Protein AF-A0A9W8EGB4-F1 (afdb_monomer_lite)

Foldseek 3Di:
DDDPDDDPDPPPPPPPPPPPPPPPPPDDDDDDDDDDDDDDDDDDDDDDDDDDDDDDDDPPVVVVVVVVVVVVVVVVVVVVVVPDPPDDDDDDDDDDDDDDDDDDDDDDDDDDDDDDDDDDDDDDDDDPDDPDDPLPPDDPPPPQVPAADPVDRQAGPPPRHGPVVSVVVVVVVVVVVVVVVVVVVVVVVVVVVVVVVVVVVVVVVVVVVVVVVVVVVVVVVVVVVVVVVVVVVVVVVVVVVVVVVVVVVVVVVVVVVVVVVVVVVVVVVVVVVVVVVVVVVVD

pLDDT: mean 73.26, std 23.13, range [32.28, 98.75]

Secondary structure (DSSP, 8-state):
-PPPP---------------------PPPP----------------------------SSHHHHHHHHHHHHHHHHHHHHHT----PPPPPP------------------------------------------TT---TT-GGGG-B-SSSTTSBTTT----HHHHHHHHHHHHHHHHHHHHHHHHHHHHHHHHHHHHHHHHHHHHHHHHHHHHHHHHHHHHHHHHHHHHHHHHHHHHHHHHHHHHHHHHHHHHHHHHHHHHHHHHHHHHHHHHHHHHHHH-

Structure (mmCIF, N/CA/C/O backbone):
data_AF-A0A9W8EGB4-F1
#
_entry.id   AF-A0A9W8EGB4-F1
#
loop_
_atom_site.group_PDB
_atom_site.id
_atom_site.type_symbol
_atom_site.label_atom_id
_atom_site.label_alt_id
_atom_site.label_comp_id
_atom_site.label_asym_id
_atom_site.label_entity_id
_atom_site.label_seq_id
_atom_site.pdbx_PDB_ins_code
_atom_site.Cartn_x
_atom_site.Cartn_y
_atom_site.Cartn_z
_atom_site.occupancy
_atom_site.B_iso_or_equiv
_atom_site.auth_seq_id
_atom_site.auth_comp_id
_atom_site.auth_asym_id
_atom_site.auth_atom_id
_atom_site.pdbx_PDB_model_num
ATOM 1 N N . MET A 1 1 ? 40.978 -18.525 -42.390 1.00 41.34 1 MET A N 1
ATOM 2 C CA . MET A 1 1 ? 40.610 -17.365 -41.555 1.00 41.34 1 MET A CA 1
ATOM 3 C C . MET A 1 1 ? 39.102 -17.392 -41.397 1.00 41.34 1 MET A C 1
ATOM 5 O O . MET A 1 1 ? 38.400 -17.186 -42.376 1.00 41.34 1 MET A O 1
ATOM 9 N N . ALA A 1 2 ? 38.625 -17.820 -40.228 1.00 43.44 2 ALA A N 1
ATOM 10 C CA . ALA A 1 2 ? 37.203 -17.979 -39.943 1.00 43.44 2 ALA A CA 1
ATOM 11 C C . ALA A 1 2 ? 36.623 -16.617 -39.544 1.00 43.44 2 ALA A C 1
ATOM 13 O O . ALA A 1 2 ? 37.108 -15.991 -38.606 1.00 43.44 2 ALA A O 1
ATOM 14 N N . THR A 1 3 ? 35.625 -16.148 -40.285 1.00 50.62 3 THR A N 1
ATOM 15 C CA . THR A 1 3 ? 34.843 -14.958 -39.943 1.00 50.62 3 THR A CA 1
ATOM 16 C C . THR A 1 3 ? 34.120 -15.191 -38.612 1.00 50.62 3 THR A C 1
ATOM 18 O O . THR A 1 3 ? 33.455 -16.224 -38.486 1.00 50.62 3 THR A O 1
ATOM 21 N N . PRO A 1 4 ? 34.222 -14.280 -37.627 1.00 55.50 4 PRO A N 1
ATOM 22 C CA . PRO A 1 4 ? 33.466 -14.399 -36.389 1.00 55.50 4 PRO A CA 1
ATOM 23 C C . PRO A 1 4 ? 31.970 -14.342 -36.713 1.00 55.50 4 PRO A C 1
ATOM 25 O O . PRO A 1 4 ? 31.490 -13.419 -37.371 1.00 55.50 4 PRO A O 1
ATOM 28 N N . GLY A 1 5 ? 31.264 -15.399 -36.315 1.00 50.62 5 GLY A N 1
ATOM 29 C CA . GLY A 1 5 ? 29.842 -15.575 -36.559 1.00 50.62 5 GLY A CA 1
ATOM 30 C C . GLY A 1 5 ? 29.034 -14.471 -35.891 1.00 50.62 5 GLY A C 1
ATOM 31 O O . GLY A 1 5 ? 29.147 -14.239 -34.690 1.00 50.62 5 GLY A O 1
ATOM 32 N N . PHE A 1 6 ? 28.211 -13.808 -36.694 1.00 59.38 6 PHE A N 1
ATOM 33 C CA . PHE A 1 6 ? 27.176 -12.892 -36.249 1.00 59.38 6 PHE A CA 1
ATOM 34 C C . PHE A 1 6 ? 26.197 -13.671 -35.361 1.00 59.38 6 PHE A C 1
ATOM 36 O O . PHE A 1 6 ? 25.457 -14.523 -35.853 1.00 59.38 6 PHE A O 1
ATOM 43 N N . VAL A 1 7 ? 26.233 -13.435 -34.049 1.00 59.59 7 VAL A N 1
ATOM 44 C CA . VAL A 1 7 ? 25.244 -13.981 -33.114 1.00 59.59 7 VAL A CA 1
ATOM 45 C C . VAL A 1 7 ? 24.043 -13.035 -33.152 1.00 59.59 7 VAL A C 1
ATOM 47 O O . VAL A 1 7 ? 24.171 -11.899 -32.695 1.00 59.59 7 VAL A O 1
ATOM 50 N N . PRO A 1 8 ? 22.887 -13.432 -33.715 1.00 58.75 8 PRO A N 1
ATOM 51 C CA . PRO A 1 8 ? 21.704 -12.593 -33.650 1.00 58.75 8 PRO A CA 1
ATOM 52 C C . PRO A 1 8 ? 21.283 -12.471 -32.184 1.00 58.75 8 PRO A C 1
ATOM 54 O O . PRO A 1 8 ? 20.956 -13.466 -31.535 1.00 58.75 8 PRO A O 1
ATOM 57 N N . TYR A 1 9 ? 21.302 -11.247 -31.656 1.00 49.09 9 TYR A N 1
ATOM 58 C CA . TYR A 1 9 ? 20.679 -10.953 -30.373 1.00 49.09 9 TYR A CA 1
ATOM 59 C C . TYR A 1 9 ? 19.196 -11.302 -30.482 1.00 49.09 9 TYR A C 1
ATOM 61 O O . TYR A 1 9 ? 18.469 -10.746 -31.307 1.00 49.09 9 TYR A O 1
ATOM 69 N N . ALA A 1 10 ? 18.757 -12.257 -29.662 1.00 48.75 10 ALA A N 1
ATOM 70 C CA . ALA A 1 10 ? 17.352 -12.575 -29.512 1.00 48.75 10 ALA A CA 1
ATOM 71 C C . ALA A 1 10 ? 16.646 -11.323 -28.984 1.00 48.75 10 ALA A C 1
ATOM 73 O O . ALA A 1 10 ? 16.774 -10.961 -27.814 1.00 48.75 10 ALA A O 1
ATOM 74 N N . VAL A 1 11 ? 15.918 -10.646 -29.869 1.00 53.25 11 VAL A N 1
ATOM 75 C CA . VAL A 1 11 ? 14.956 -9.620 -29.492 1.00 53.25 11 VAL A CA 1
ATOM 76 C C . VAL A 1 11 ? 13.880 -10.341 -28.689 1.00 53.25 11 VAL A C 1
ATOM 78 O O . VAL A 1 11 ? 12.963 -10.937 -29.249 1.00 53.25 11 VAL A O 1
ATOM 81 N N . TYR A 1 12 ? 14.024 -10.339 -27.365 1.00 52.75 12 TYR A N 1
ATOM 82 C CA . TYR A 1 12 ? 12.942 -10.694 -26.461 1.00 52.75 12 TYR A CA 1
ATOM 83 C C . TYR A 1 12 ? 11.862 -9.629 -26.634 1.00 52.75 12 TYR A C 1
ATOM 85 O O . TYR A 1 12 ? 11.863 -8.583 -25.986 1.00 52.75 12 TYR A O 1
ATOM 93 N N . SER A 1 13 ? 10.946 -9.885 -27.563 1.00 46.16 13 SER A N 1
ATOM 94 C CA . SER A 1 13 ? 9.655 -9.226 -27.602 1.00 46.16 13 SER A CA 1
ATOM 95 C C . SER A 1 13 ? 8.960 -9.569 -26.290 1.00 46.16 13 SER A C 1
ATOM 97 O O . SER A 1 13 ? 8.428 -10.671 -26.134 1.00 46.16 13 SER A O 1
ATOM 99 N N . ALA A 1 14 ? 9.032 -8.653 -25.324 1.00 51.03 14 ALA A N 1
ATOM 100 C CA . ALA A 1 14 ? 8.197 -8.687 -24.139 1.00 51.03 14 ALA A CA 1
ATOM 101 C C . ALA A 1 14 ? 6.749 -8.797 -24.630 1.00 51.03 14 ALA A C 1
ATOM 103 O O . ALA A 1 14 ? 6.216 -7.873 -25.246 1.00 51.03 14 ALA A O 1
ATOM 104 N N . GLY A 1 15 ? 6.166 -9.984 -24.463 1.00 57.50 15 GLY A N 1
ATOM 105 C CA . GLY A 1 15 ? 4.781 -10.232 -24.824 1.00 57.50 15 GLY A CA 1
ATOM 106 C C . GLY A 1 15 ? 3.859 -9.271 -24.069 1.00 57.50 15 GLY A C 1
ATOM 107 O O . GLY A 1 15 ? 4.243 -8.741 -23.023 1.00 57.50 15 GLY A O 1
ATOM 108 N N . PRO A 1 16 ? 2.642 -9.034 -24.578 1.00 55.47 16 PRO A N 1
ATOM 109 C CA . PRO A 1 16 ? 1.675 -8.194 -23.895 1.00 55.47 16 PRO A CA 1
ATOM 110 C C . PRO A 1 16 ? 1.405 -8.787 -22.511 1.00 55.47 16 PRO A C 1
ATOM 112 O O . PRO A 1 16 ? 0.866 -9.889 -22.382 1.00 55.47 16 PRO A O 1
ATOM 115 N N . TYR A 1 17 ? 1.804 -8.055 -21.476 1.00 49.09 17 TYR A N 1
ATOM 116 C CA . TYR A 1 17 ? 1.420 -8.325 -20.102 1.00 49.09 17 TYR A CA 1
ATOM 117 C C . TYR A 1 17 ? -0.109 -8.267 -20.046 1.00 49.09 17 TYR A C 1
ATOM 119 O O . TYR A 1 17 ? -0.732 -7.208 -20.103 1.00 49.09 17 TYR A O 1
ATOM 127 N N . LYS A 1 18 ? -0.743 -9.441 -19.992 1.00 46.56 18 LYS A N 1
ATOM 128 C CA . LYS A 1 18 ? -2.145 -9.548 -19.606 1.00 46.56 18 LYS A CA 1
ATOM 129 C C . LYS A 1 18 ? -2.225 -9.110 -18.151 1.00 46.56 18 LYS A C 1
ATOM 131 O O . LYS A 1 18 ? -1.917 -9.885 -17.252 1.00 46.56 18 LYS A O 1
ATOM 136 N N . VAL A 1 19 ? -2.647 -7.869 -17.936 1.00 49.00 19 VAL A N 1
ATOM 137 C CA . VAL A 1 19 ? -3.150 -7.404 -16.645 1.00 49.00 19 VAL A CA 1
ATOM 138 C C . VAL A 1 19 ? -4.418 -8.207 -16.364 1.00 49.00 19 VAL A C 1
ATOM 140 O O . VAL A 1 19 ? -5.510 -7.867 -16.816 1.00 49.00 19 VAL A O 1
ATOM 143 N N . THR A 1 20 ? -4.278 -9.343 -15.685 1.00 47.78 20 THR A N 1
ATOM 144 C CA . THR A 1 20 ? -5.418 -10.035 -15.089 1.00 47.78 20 THR A CA 1
ATOM 145 C C . THR A 1 20 ? -5.895 -9.179 -13.931 1.00 47.78 20 THR A C 1
ATOM 147 O O . THR A 1 20 ? -5.331 -9.205 -12.840 1.00 47.78 20 THR A O 1
ATOM 150 N N . ASN A 1 21 ? -6.914 -8.376 -14.214 1.00 41.41 21 ASN A N 1
ATOM 151 C CA . ASN A 1 21 ? -7.663 -7.611 -13.238 1.00 41.41 21 ASN A CA 1
ATOM 152 C C . ASN A 1 21 ? -8.326 -8.614 -12.276 1.00 41.41 21 ASN A C 1
ATOM 154 O O . ASN A 1 21 ? -9.374 -9.179 -12.585 1.00 41.41 21 ASN A O 1
ATOM 158 N N . MET A 1 22 ? -7.686 -8.903 -11.141 1.00 41.16 22 MET A N 1
ATOM 159 C CA . MET A 1 22 ? -8.308 -9.665 -10.057 1.00 41.16 22 MET A CA 1
ATOM 160 C C . MET A 1 22 ? -9.259 -8.732 -9.302 1.00 41.16 22 MET A C 1
ATOM 162 O O . MET A 1 22 ? -8.956 -8.244 -8.217 1.00 41.16 22 MET A O 1
ATOM 166 N N . HIS A 1 23 ? -10.412 -8.448 -9.909 1.00 40.88 23 HIS A N 1
ATOM 167 C CA . HIS A 1 23 ? -11.585 -8.001 -9.168 1.00 40.88 23 HIS A CA 1
ATOM 168 C C . HIS A 1 23 ? -12.109 -9.203 -8.379 1.00 40.88 23 HIS A C 1
ATOM 170 O O . HIS A 1 23 ? -12.803 -10.069 -8.905 1.00 40.88 23 HIS A O 1
ATOM 176 N N . SER A 1 24 ? -11.707 -9.280 -7.113 1.00 48.94 24 SER A N 1
ATOM 177 C CA . SER A 1 24 ? -12.346 -10.148 -6.131 1.00 48.94 24 SER A CA 1
ATOM 178 C C . SER A 1 24 ? -13.727 -9.581 -5.812 1.00 48.94 24 SER A C 1
ATOM 180 O O . SER A 1 24 ? -13.862 -8.694 -4.969 1.00 48.94 24 SER A O 1
ATOM 182 N N . ASP A 1 25 ? -14.746 -10.109 -6.488 1.00 39.78 25 ASP A N 1
ATOM 183 C CA . ASP A 1 25 ? -16.147 -9.976 -6.101 1.00 39.78 25 ASP A CA 1
ATOM 184 C C . ASP A 1 25 ? -16.345 -10.588 -4.710 1.00 39.78 25 ASP A C 1
ATOM 186 O O . ASP A 1 25 ? -16.478 -11.801 -4.533 1.00 39.78 25 ASP A O 1
ATOM 190 N N . LYS A 1 26 ? -16.346 -9.734 -3.685 1.00 53.09 26 LYS A N 1
ATOM 191 C CA . LYS A 1 26 ? -16.784 -10.111 -2.344 1.00 53.09 26 LYS A CA 1
ATOM 192 C C . LYS A 1 26 ? -18.296 -9.914 -2.283 1.00 53.09 26 LYS A C 1
ATOM 194 O O . LYS A 1 26 ? -18.788 -8.807 -2.081 1.00 53.09 26 LYS A O 1
ATOM 199 N N . ALA A 1 27 ? -19.015 -11.012 -2.502 1.00 42.69 27 ALA A N 1
ATOM 200 C CA . ALA A 1 27 ? -20.459 -11.104 -2.352 1.00 42.69 27 ALA A CA 1
ATOM 201 C C . ALA A 1 27 ? -20.897 -10.636 -0.951 1.00 42.69 27 ALA A C 1
ATOM 203 O O . ALA A 1 27 ? -20.474 -11.183 0.068 1.00 42.69 27 ALA A O 1
ATOM 204 N N . VAL A 1 28 ? -21.760 -9.622 -0.920 1.00 48.75 28 VAL A N 1
ATOM 205 C CA . VAL A 1 28 ? -22.501 -9.178 0.265 1.00 48.75 28 VAL A CA 1
ATOM 206 C C . VAL A 1 28 ? -23.836 -9.929 0.286 1.00 48.75 28 VAL A C 1
ATOM 208 O O . VAL A 1 28 ? -24.563 -9.858 -0.708 1.00 48.75 28 VAL A O 1
ATOM 211 N N . PRO A 1 29 ? -24.208 -10.635 1.369 1.00 55.97 29 PRO A N 1
ATOM 212 C CA . PRO A 1 29 ? -25.547 -11.189 1.489 1.00 55.97 29 PRO A CA 1
ATOM 213 C C . PRO A 1 29 ? -26.539 -10.105 1.932 1.00 55.97 29 PRO A C 1
ATOM 215 O O . PRO A 1 29 ? -26.357 -9.431 2.946 1.00 55.97 29 PRO A O 1
ATOM 218 N N . ALA A 1 30 ? -27.608 -9.962 1.153 1.00 45.31 30 ALA A N 1
ATOM 219 C CA . ALA A 1 30 ? -28.796 -9.193 1.488 1.00 45.31 30 ALA A CA 1
ATOM 220 C C . ALA A 1 30 ? -29.745 -10.018 2.377 1.00 45.31 30 ALA A C 1
ATOM 222 O O . ALA A 1 30 ? -29.992 -11.177 2.055 1.00 45.31 30 ALA A O 1
ATOM 223 N N . ALA A 1 31 ? -30.298 -9.406 3.437 1.00 41.12 31 ALA A N 1
ATOM 224 C CA . ALA A 1 31 ? -31.735 -9.405 3.788 1.00 41.12 31 ALA A CA 1
ATOM 225 C C . ALA A 1 31 ? -32.000 -9.082 5.278 1.00 41.12 31 ALA A C 1
ATOM 227 O O . ALA A 1 31 ? -31.666 -9.866 6.158 1.00 41.12 31 ALA A O 1
ATOM 228 N N . SER A 1 32 ? -32.673 -7.956 5.544 1.00 45.47 32 SER A N 1
ATOM 229 C CA . SER A 1 32 ? -33.921 -7.821 6.341 1.00 45.47 32 SER A CA 1
ATOM 230 C C . SER A 1 32 ? -34.239 -6.311 6.416 1.00 45.47 32 SER A C 1
ATOM 232 O O . SER A 1 32 ? -33.392 -5.524 6.811 1.00 45.47 32 SER A O 1
ATOM 234 N N . ALA A 1 33 ? -35.228 -5.776 5.696 1.00 43.94 33 ALA A N 1
ATOM 235 C CA . ALA A 1 33 ? -36.683 -5.811 5.887 1.00 43.94 33 ALA A CA 1
ATOM 236 C C . ALA A 1 33 ? -37.212 -4.913 7.036 1.00 43.94 33 ALA A C 1
ATOM 238 O O . ALA A 1 33 ? -37.229 -5.341 8.188 1.00 43.94 33 ALA A O 1
ATOM 239 N N . SER A 1 34 ? -37.801 -3.765 6.629 1.00 43.38 34 SER A N 1
ATOM 240 C CA . SER A 1 34 ? -38.916 -2.970 7.234 1.00 43.38 34 SER A CA 1
ATOM 241 C C . SER A 1 34 ? -38.574 -1.586 7.851 1.00 43.38 34 SER A C 1
ATOM 243 O O . SER A 1 34 ? -37.488 -1.441 8.399 1.00 43.38 34 SER A O 1
ATOM 245 N N . PRO A 1 35 ? -39.529 -0.618 7.942 1.00 59.56 35 PRO A N 1
ATOM 246 C CA . PRO A 1 35 ? -40.398 -0.064 6.884 1.00 59.56 35 PRO A CA 1
ATOM 247 C C . PRO A 1 35 ? -40.424 1.517 6.961 1.00 59.56 35 PRO A C 1
ATOM 249 O O . PRO A 1 35 ? -39.441 2.076 7.446 1.00 59.56 35 PRO A O 1
ATOM 252 N N . PRO A 1 36 ? -41.401 2.292 6.414 1.00 55.16 36 PRO A N 1
ATOM 253 C CA . PRO A 1 36 ? -41.127 3.567 5.738 1.00 55.16 36 PRO A CA 1
ATOM 254 C C . PRO A 1 36 ? -41.363 4.819 6.603 1.00 55.16 36 PRO A C 1
ATOM 256 O O . PRO A 1 36 ? -42.196 4.822 7.507 1.00 55.16 36 PRO A O 1
ATOM 259 N N . VAL A 1 37 ? -40.702 5.926 6.252 1.00 53.50 37 VAL A N 1
ATOM 260 C CA . VAL A 1 37 ? -41.092 7.261 6.726 1.00 53.50 37 VAL A CA 1
ATOM 261 C C . VAL A 1 37 ? -41.208 8.201 5.532 1.00 53.50 37 VAL A C 1
ATOM 263 O O . VAL A 1 37 ? -40.252 8.425 4.791 1.00 53.50 37 VAL A O 1
ATOM 266 N N . ASP A 1 38 ? -42.421 8.714 5.358 1.00 47.75 38 ASP A N 1
ATOM 267 C CA . ASP A 1 38 ? -42.793 9.802 4.466 1.00 47.75 38 ASP A CA 1
ATOM 268 C C . ASP A 1 38 ? -41.905 11.039 4.654 1.00 47.75 38 ASP A C 1
ATOM 270 O O . ASP A 1 38 ? -41.658 11.446 5.790 1.00 47.75 38 ASP A O 1
ATOM 274 N N . ARG A 1 39 ? -41.543 11.717 3.555 1.00 41.72 39 ARG A N 1
ATOM 275 C CA . ARG A 1 39 ? -41.868 13.144 3.332 1.00 41.72 39 ARG A CA 1
ATOM 276 C C . ARG A 1 39 ? -41.144 13.755 2.124 1.00 41.72 39 ARG A C 1
ATOM 278 O O . ARG A 1 39 ? -39.925 13.755 2.058 1.00 41.72 39 ARG A O 1
ATOM 285 N N . VAL A 1 40 ? -41.965 14.416 1.296 1.00 41.84 40 VAL A N 1
ATOM 286 C CA . VAL A 1 40 ? -41.747 15.731 0.648 1.00 41.84 40 VAL A CA 1
ATOM 287 C C . VAL A 1 40 ? -40.542 15.786 -0.306 1.00 41.84 40 VAL A C 1
ATOM 289 O O . VAL A 1 40 ? -39.399 15.895 0.102 1.00 41.84 40 VAL A O 1
ATOM 292 N N . GLY A 1 41 ? -40.725 15.702 -1.622 1.00 44.34 41 GLY A N 1
ATOM 293 C CA . GLY A 1 41 ? -41.494 16.670 -2.397 1.00 44.34 41 GLY A CA 1
ATOM 294 C C . GLY A 1 41 ? -40.622 17.886 -2.713 1.00 44.34 41 GLY A C 1
ATOM 295 O O . GLY A 1 41 ? -40.679 18.873 -1.991 1.00 44.34 41 GLY A O 1
ATOM 296 N N . SER A 1 42 ? -39.827 17.835 -3.785 1.00 42.44 42 SER A N 1
ATOM 297 C CA . SER A 1 42 ? -39.344 19.064 -4.419 1.00 42.44 42 SER A CA 1
ATOM 298 C C . SER A 1 42 ? -39.044 18.857 -5.899 1.00 42.44 42 SER A C 1
ATOM 300 O O . SER A 1 42 ? -38.573 17.806 -6.325 1.00 42.44 42 SER A O 1
ATOM 302 N N . ALA A 1 43 ? -39.432 19.867 -6.664 1.00 42.56 43 ALA A N 1
ATOM 303 C CA . ALA A 1 43 ? -39.654 19.866 -8.094 1.00 42.56 43 ALA A CA 1
ATOM 304 C C . ALA A 1 43 ? -38.373 19.760 -8.935 1.00 42.56 43 ALA A C 1
ATOM 306 O O . ALA A 1 43 ? -37.376 20.429 -8.672 1.00 42.56 43 ALA A O 1
ATOM 307 N N . ASN A 1 44 ? -38.478 19.014 -10.037 1.00 46.78 44 ASN A N 1
ATOM 308 C CA . ASN A 1 44 ? -37.707 19.270 -11.252 1.00 46.78 44 ASN A CA 1
ATOM 309 C C . ASN A 1 44 ? -38.192 20.565 -11.920 1.00 46.78 44 ASN A C 1
ATOM 311 O O . ASN A 1 44 ? -39.399 20.821 -11.938 1.00 46.78 44 ASN A O 1
ATOM 315 N N . PRO A 1 45 ? -37.302 21.269 -12.632 1.00 62.91 45 PRO A N 1
ATOM 316 C CA . PRO A 1 45 ? -37.684 21.932 -13.870 1.00 62.91 45 PRO A CA 1
ATOM 317 C C . PRO A 1 45 ? -36.994 21.310 -15.104 1.00 62.91 45 PRO A C 1
ATOM 319 O O . PRO A 1 45 ? -35.943 20.676 -14.982 1.00 62.91 45 PRO A O 1
ATOM 322 N N . PRO A 1 46 ? -37.591 21.467 -16.301 1.00 55.72 46 PRO A N 1
ATOM 323 C CA . PRO A 1 46 ? -37.149 20.807 -17.520 1.00 55.72 46 PRO A CA 1
ATOM 324 C C . PRO A 1 46 ? -36.207 21.673 -18.372 1.00 55.72 46 PRO A C 1
ATOM 326 O O . PRO A 1 46 ? -36.369 22.885 -18.456 1.00 55.72 46 PRO A O 1
ATOM 329 N N . GLY A 1 47 ? -35.326 20.988 -19.107 1.00 40.38 47 GLY A N 1
ATOM 330 C CA . GLY A 1 47 ? -34.998 21.285 -20.505 1.00 40.38 47 GLY A CA 1
ATOM 331 C C . GLY A 1 47 ? -34.061 22.458 -20.812 1.00 40.38 47 GLY A C 1
ATOM 332 O O . GLY A 1 47 ? -34.417 23.617 -20.640 1.00 40.38 47 GLY A O 1
ATOM 333 N N . SER A 1 48 ? -32.935 22.158 -21.465 1.00 41.97 48 SER A N 1
ATOM 334 C CA . SER A 1 48 ? -32.628 22.734 -22.786 1.00 41.97 48 SER A CA 1
ATOM 335 C C . SER A 1 48 ? -31.382 22.108 -23.401 1.00 41.97 48 SER A C 1
ATOM 337 O O . SER A 1 48 ? -30.307 22.074 -22.810 1.00 41.97 48 SER A O 1
ATOM 339 N N . SER A 1 49 ? -31.569 21.624 -24.623 1.00 46.06 49 SER A N 1
ATOM 340 C CA . SER A 1 49 ? -30.549 21.190 -25.566 1.00 46.06 49 SER A CA 1
ATOM 341 C C . SER A 1 49 ? -29.624 22.342 -25.960 1.00 46.06 49 SER A C 1
ATOM 343 O O . SER A 1 49 ? -30.108 23.417 -26.305 1.00 46.06 49 SER A O 1
ATOM 345 N N . ALA A 1 50 ? -28.320 22.083 -26.044 1.00 40.62 50 ALA A N 1
ATOM 346 C CA . ALA A 1 50 ? -27.425 22.796 -26.952 1.00 40.62 50 ALA A CA 1
ATOM 347 C C . ALA A 1 50 ? -26.199 21.923 -27.253 1.00 40.62 50 ALA A C 1
ATOM 349 O O . ALA A 1 50 ? -25.297 21.766 -26.437 1.00 40.62 50 ALA A O 1
ATOM 350 N N . ILE A 1 51 ? -26.207 21.340 -28.449 1.00 49.28 51 ILE A N 1
ATOM 351 C CA . ILE A 1 51 ? -25.030 20.815 -29.137 1.00 49.28 51 ILE A CA 1
ATOM 352 C C . ILE A 1 51 ? -24.244 22.045 -29.604 1.00 49.28 51 ILE A C 1
ATOM 354 O O . ILE A 1 51 ? -24.751 22.797 -30.435 1.00 49.28 51 ILE A O 1
ATOM 358 N N . VAL A 1 52 ? -23.039 22.270 -29.075 1.00 44.03 52 VAL A N 1
ATOM 359 C CA . VAL A 1 52 ? -22.087 23.259 -29.603 1.00 44.03 52 VAL A CA 1
ATOM 360 C C . VAL A 1 52 ? -20.698 22.631 -29.648 1.00 44.03 52 VAL A C 1
ATOM 362 O O . VAL A 1 52 ? -20.280 21.928 -28.733 1.00 44.03 52 VAL A O 1
ATOM 365 N N . ALA A 1 53 ? -20.060 22.858 -30.790 1.00 41.28 53 ALA A N 1
ATOM 366 C CA . ALA A 1 53 ? -18.830 22.278 -31.286 1.00 41.28 53 ALA A CA 1
ATOM 367 C C . ALA A 1 53 ? -17.578 22.548 -30.433 1.00 41.28 53 ALA A C 1
ATOM 369 O O . ALA A 1 53 ? -17.482 23.550 -29.724 1.00 41.28 53 ALA A O 1
ATOM 370 N N . GLU A 1 54 ? -16.600 21.653 -30.604 1.00 46.47 54 GLU A N 1
ATOM 371 C CA . GLU A 1 54 ? -15.190 21.827 -30.249 1.00 46.47 54 GLU A CA 1
ATOM 372 C C . GLU A 1 54 ? -14.619 23.179 -30.703 1.00 46.47 54 GLU A C 1
ATOM 374 O O . GLU A 1 54 ? -14.891 23.638 -31.818 1.00 46.47 54 GLU A O 1
ATOM 379 N N . PRO A 1 55 ? -13.671 23.715 -29.921 1.00 49.69 55 PRO A N 1
ATOM 380 C CA . PRO A 1 55 ? -12.475 24.286 -30.511 1.00 49.69 55 PRO A CA 1
ATOM 381 C C . PRO A 1 55 ? -11.225 23.578 -29.976 1.00 49.69 55 PRO A C 1
ATOM 383 O O . PRO A 1 55 ? -10.885 23.635 -28.794 1.00 49.69 55 PRO A O 1
ATOM 386 N N . ALA A 1 56 ? -10.502 22.940 -30.890 1.00 51.19 56 ALA A N 1
ATOM 387 C CA . ALA A 1 56 ? -9.114 22.564 -30.701 1.00 51.19 56 ALA A CA 1
ATOM 388 C C . ALA A 1 56 ? -8.255 23.837 -30.602 1.00 51.19 56 ALA A C 1
ATOM 390 O O . ALA A 1 56 ? -8.066 24.505 -31.613 1.00 51.19 56 ALA A O 1
ATOM 391 N N . ALA A 1 57 ? -7.771 24.177 -29.399 1.00 53.12 57 ALA A N 1
ATOM 392 C CA . ALA A 1 57 ? -6.496 24.869 -29.133 1.00 53.12 57 ALA A CA 1
ATOM 393 C C . ALA A 1 57 ? -6.435 25.401 -27.686 1.00 53.12 57 ALA A C 1
ATOM 395 O O . ALA A 1 57 ? -6.947 26.481 -27.423 1.00 53.12 57 ALA A O 1
ATOM 396 N N . SER A 1 58 ? -5.754 24.684 -26.779 1.00 54.22 58 SER A N 1
ATOM 397 C CA . SER A 1 58 ? -4.884 25.260 -25.725 1.00 54.22 58 SER A CA 1
ATOM 398 C C . SER A 1 58 ? -4.371 24.165 -24.771 1.00 54.22 58 SER A C 1
ATOM 400 O O . SER A 1 58 ? -4.844 24.026 -23.647 1.00 54.22 58 SER A O 1
ATOM 402 N N . SER A 1 59 ? -3.384 23.372 -25.191 1.00 56.75 59 SER A N 1
ATOM 403 C CA . SER A 1 59 ? -2.711 22.389 -24.318 1.00 56.75 59 SER A CA 1
ATOM 404 C C . SER A 1 59 ? -1.581 22.990 -23.462 1.00 56.75 59 SER A C 1
ATOM 406 O O . SER A 1 59 ? -0.882 22.256 -22.774 1.00 56.75 59 SER A O 1
ATOM 408 N N . ALA A 1 60 ? -1.374 24.312 -23.508 1.00 55.62 60 ALA A N 1
ATOM 409 C CA . ALA A 1 60 ? -0.304 25.000 -22.776 1.00 55.62 60 ALA A CA 1
ATOM 410 C C . ALA A 1 60 ? -0.755 25.601 -21.429 1.00 55.62 60 ALA A C 1
ATOM 412 O O . ALA A 1 60 ? 0.078 25.900 -20.579 1.00 55.62 60 ALA A O 1
ATOM 413 N N . THR A 1 61 ? -2.060 25.776 -21.207 1.00 55.53 61 THR A N 1
ATOM 414 C CA . THR A 1 61 ? -2.606 26.327 -19.953 1.00 55.53 61 THR A CA 1
ATOM 415 C C . THR A 1 61 ? -2.733 25.270 -18.858 1.00 55.53 61 THR A C 1
ATOM 417 O O . THR A 1 61 ? -2.595 25.586 -17.681 1.00 55.53 61 THR A O 1
ATOM 420 N N . THR A 1 62 ? -2.915 24.000 -19.225 1.00 61.16 62 THR A N 1
ATOM 421 C CA . THR A 1 62 ? -3.119 22.912 -18.260 1.00 61.16 62 THR A CA 1
ATOM 422 C C . THR A 1 62 ? -1.855 22.558 -17.479 1.00 61.16 62 THR A C 1
ATOM 424 O O . THR A 1 62 ? -1.957 22.148 -16.329 1.00 61.16 62 THR A O 1
ATOM 427 N N . THR A 1 63 ? -0.659 22.731 -18.052 1.00 64.25 63 THR A N 1
ATOM 428 C CA . THR A 1 63 ? 0.603 22.415 -17.357 1.00 64.25 63 THR A CA 1
ATOM 429 C C . THR A 1 63 ? 0.921 23.434 -16.262 1.00 64.25 63 THR A C 1
ATOM 431 O O . THR A 1 63 ? 1.286 23.046 -15.160 1.00 64.25 63 THR A O 1
ATOM 434 N N . LEU A 1 64 ? 0.677 24.725 -16.513 1.00 71.81 64 LEU A N 1
ATOM 435 C CA . LEU A 1 64 ? 0.842 25.789 -15.511 1.00 71.81 64 LEU A CA 1
ATOM 436 C C . LEU A 1 64 ? -0.177 25.697 -14.364 1.00 71.81 64 LEU A C 1
ATOM 438 O O . LEU A 1 64 ? 0.119 26.080 -13.229 1.00 71.81 64 LEU A O 1
ATOM 442 N N . GLU A 1 65 ? -1.380 25.190 -14.641 1.00 79.94 65 GLU A N 1
ATOM 443 C CA . GLU A 1 65 ? -2.371 24.897 -13.602 1.00 79.94 65 GLU A CA 1
ATOM 444 C C . GLU A 1 65 ? -2.003 23.645 -12.790 1.00 79.94 65 GLU A C 1
ATOM 446 O O . GLU A 1 65 ? -2.207 23.626 -11.575 1.00 79.94 65 GLU A O 1
ATOM 451 N N . LEU A 1 66 ? -1.399 22.636 -13.429 1.00 80.88 66 LEU A N 1
ATOM 452 C CA . LEU A 1 66 ? -0.877 21.435 -12.769 1.00 80.88 66 LEU A CA 1
ATOM 453 C C . LEU A 1 66 ? 0.300 21.747 -11.834 1.00 80.88 66 LEU A C 1
ATOM 455 O O . LEU A 1 66 ? 0.298 21.268 -10.701 1.00 80.88 66 LEU A O 1
ATOM 459 N N . ASP A 1 67 ? 1.240 22.598 -12.248 1.00 82.38 67 ASP A N 1
ATOM 460 C CA . ASP A 1 67 ? 2.370 23.010 -11.401 1.00 82.38 67 ASP A CA 1
ATOM 461 C C . ASP A 1 67 ? 1.888 23.799 -10.169 1.00 82.38 67 ASP A C 1
ATOM 463 O O . ASP A 1 67 ? 2.300 23.529 -9.039 1.00 82.38 67 ASP A O 1
ATOM 467 N N . ASN A 1 68 ? 0.905 24.692 -10.347 1.00 86.94 68 ASN A N 1
ATOM 468 C CA . ASN A 1 68 ? 0.267 25.406 -9.234 1.00 86.94 68 ASN A CA 1
ATOM 469 C C . ASN A 1 68 ? -0.501 24.480 -8.277 1.00 86.94 68 ASN A C 1
ATOM 471 O O . ASN A 1 68 ? -0.594 24.760 -7.079 1.00 86.94 68 ASN A O 1
ATOM 475 N N . LEU A 1 69 ? -1.090 23.394 -8.783 1.00 89.50 69 LEU A N 1
ATOM 476 C CA . LEU A 1 69 ? -1.738 22.384 -7.946 1.00 89.50 69 LEU A CA 1
ATOM 477 C C . LEU A 1 69 ? -0.709 21.572 -7.156 1.00 89.50 69 LEU A C 1
ATOM 479 O O . LEU A 1 69 ? -0.949 21.280 -5.983 1.00 89.50 69 LEU A O 1
ATOM 483 N N . TYR A 1 70 ? 0.441 21.262 -7.757 1.00 89.44 70 TYR A N 1
ATOM 484 C CA . TYR A 1 70 ? 1.512 20.524 -7.093 1.00 89.44 70 TYR A CA 1
ATOM 485 C C . TYR A 1 70 ? 2.139 21.335 -5.947 1.00 89.44 70 TYR A C 1
ATOM 487 O O . TYR A 1 70 ? 2.302 20.810 -4.844 1.00 89.44 70 TYR A O 1
ATOM 495 N N . ASP A 1 71 ? 2.369 22.637 -6.144 1.00 91.06 71 ASP A N 1
ATOM 496 C CA . ASP A 1 71 ? 2.850 23.538 -5.084 1.00 91.06 71 ASP A CA 1
ATOM 497 C C . ASP A 1 71 ? 1.826 23.718 -3.949 1.00 91.06 71 ASP A C 1
ATOM 499 O O . ASP A 1 71 ? 2.176 23.735 -2.760 1.00 91.06 71 ASP A O 1
ATOM 503 N N . LYS A 1 72 ? 0.530 23.780 -4.278 1.00 90.38 72 LYS A N 1
ATOM 504 C CA . LYS A 1 72 ? -0.546 23.834 -3.273 1.00 90.38 72 LYS A CA 1
ATOM 505 C C . LYS A 1 72 ? -0.659 22.537 -2.469 1.00 90.38 72 LYS A C 1
ATOM 507 O O . LYS A 1 72 ? -0.842 22.583 -1.257 1.00 90.38 72 LYS A O 1
ATOM 512 N N . LEU A 1 73 ? -0.512 21.377 -3.103 1.00 90.12 73 LEU A N 1
ATOM 513 C CA . LEU A 1 73 ? -0.520 20.087 -2.404 1.00 90.12 73 LEU A CA 1
ATOM 514 C C . LEU A 1 73 ? 0.741 19.895 -1.548 1.00 90.12 73 LEU A C 1
ATOM 516 O O . LEU A 1 73 ? 0.650 19.425 -0.412 1.00 90.12 73 LEU A O 1
ATOM 520 N N . SER A 1 74 ? 1.902 20.327 -2.048 1.00 90.81 74 SER A N 1
ATOM 521 C CA . SER A 1 74 ? 3.172 20.299 -1.316 1.00 90.81 74 SER A CA 1
ATOM 522 C C . SER A 1 74 ? 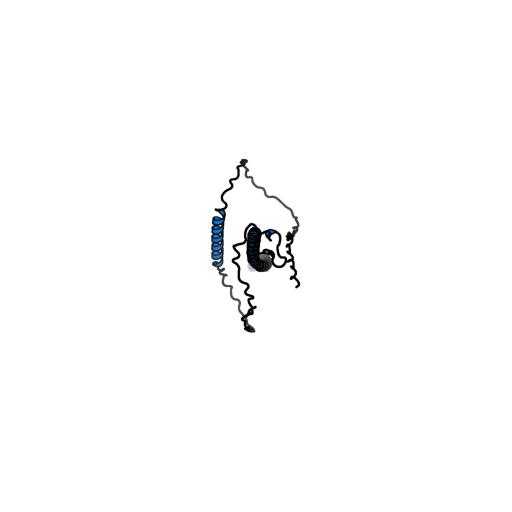3.114 21.162 -0.048 1.00 90.81 74 SER A C 1
ATOM 524 O O . SER A 1 74 ? 3.439 20.689 1.045 1.00 90.81 74 SER A O 1
ATOM 526 N N . SER A 1 75 ? 2.585 22.385 -0.147 1.00 89.38 75 SER A N 1
ATOM 527 C CA . SER A 1 75 ? 2.410 23.281 1.007 1.00 89.38 75 SER A CA 1
ATOM 528 C C . SER A 1 75 ? 1.416 22.749 2.049 1.00 89.38 75 SER A C 1
ATOM 530 O O . SER A 1 75 ? 1.693 22.842 3.247 1.00 89.38 75 SER A O 1
ATOM 532 N N . VAL A 1 76 ? 0.317 22.106 1.637 1.00 90.81 76 VAL A N 1
ATOM 533 C CA . VAL A 1 76 ? -0.618 21.438 2.568 1.00 90.81 76 VAL A CA 1
ATOM 534 C C . VAL A 1 76 ? 0.045 20.253 3.280 1.00 90.81 76 VAL A C 1
ATOM 536 O O . VAL A 1 76 ? -0.153 20.065 4.481 1.00 90.81 76 VAL A O 1
ATOM 539 N N . SER A 1 77 ? 0.880 19.478 2.581 1.00 86.25 77 SER A N 1
ATOM 540 C CA . SER A 1 77 ? 1.595 18.345 3.187 1.00 86.25 77 SER A CA 1
ATOM 541 C C . SER A 1 77 ? 2.614 18.781 4.253 1.00 86.25 77 SER A C 1
ATOM 543 O O . SER A 1 77 ? 2.751 18.125 5.288 1.00 86.25 77 SER A O 1
ATOM 545 N N . LEU A 1 78 ? 3.278 19.925 4.046 1.00 84.19 78 LEU A N 1
ATOM 546 C CA . LEU A 1 78 ? 4.169 20.545 5.031 1.00 84.19 78 LEU A CA 1
ATOM 547 C C . LEU A 1 78 ? 3.393 21.122 6.221 1.00 84.19 78 LEU A C 1
ATOM 549 O O . LEU A 1 78 ? 3.829 20.972 7.360 1.00 84.19 78 LEU A O 1
ATOM 553 N N . ALA A 1 79 ? 2.226 21.723 5.979 1.00 82.94 79 ALA A N 1
ATOM 554 C CA . ALA A 1 79 ? 1.364 22.228 7.046 1.00 82.94 79 ALA A CA 1
ATOM 555 C C . ALA A 1 79 ? 0.852 21.100 7.961 1.00 82.94 79 ALA A C 1
ATOM 557 O O . ALA A 1 79 ? 0.844 21.257 9.179 1.00 82.94 79 ALA A O 1
ATOM 558 N N . LEU A 1 80 ? 0.498 19.942 7.394 1.00 78.69 80 LEU A N 1
ATOM 559 C CA . LEU A 1 80 ? 0.059 18.771 8.161 1.00 78.69 80 LEU A CA 1
ATOM 560 C C . LEU A 1 80 ? 1.196 18.110 8.951 1.00 78.69 80 LEU A C 1
ATOM 562 O O . LEU A 1 80 ? 0.953 17.615 10.046 1.00 78.69 80 LEU A O 1
ATOM 566 N N . ARG A 1 81 ? 2.438 18.137 8.448 1.00 78.62 81 ARG A N 1
ATOM 567 C CA . ARG A 1 81 ? 3.609 17.642 9.198 1.00 78.62 81 ARG A CA 1
ATOM 568 C C . ARG A 1 81 ? 3.974 18.501 10.407 1.00 78.62 81 ARG A C 1
ATOM 570 O O . ARG A 1 81 ? 4.563 17.976 11.341 1.00 78.62 81 ARG A O 1
ATOM 577 N N . ASN A 1 82 ? 3.614 19.783 10.398 1.00 74.25 82 ASN A N 1
ATOM 578 C CA . ASN A 1 82 ? 3.841 20.690 11.526 1.00 74.25 82 ASN A CA 1
ATOM 579 C C . ASN A 1 82 ? 2.692 20.676 12.548 1.00 74.25 82 ASN A C 1
ATOM 581 O O . ASN A 1 82 ? 2.788 21.337 13.582 1.00 74.25 82 ASN A O 1
ATOM 585 N N . MET A 1 83 ? 1.612 19.933 12.284 1.00 67.19 83 MET A N 1
ATOM 586 C CA . MET A 1 83 ? 0.606 19.622 13.294 1.00 67.19 83 MET A CA 1
ATOM 587 C C . MET A 1 83 ? 1.069 18.392 14.073 1.00 67.19 83 MET A C 1
ATOM 589 O O . MET A 1 83 ? 0.602 17.277 13.852 1.00 67.19 83 MET A O 1
ATOM 593 N N . ASP A 1 84 ? 2.035 18.612 14.963 1.00 52.91 84 ASP A N 1
ATOM 594 C CA . ASP A 1 84 ? 2.427 17.627 15.965 1.00 52.91 84 ASP A CA 1
ATOM 595 C C . ASP A 1 84 ? 1.180 17.250 16.789 1.00 52.91 84 ASP A C 1
ATOM 597 O O . ASP A 1 84 ? 0.536 18.139 17.365 1.00 52.91 84 ASP A O 1
ATOM 601 N N . PRO A 1 85 ? 0.789 15.966 16.859 1.00 61.59 85 PRO A N 1
ATOM 602 C CA . PRO A 1 85 ? -0.279 15.538 17.738 1.00 61.59 85 PRO A CA 1
ATOM 603 C C . PRO A 1 85 ? 0.261 15.607 19.165 1.00 61.59 85 PRO A C 1
ATOM 605 O O . PRO A 1 85 ? 0.837 14.651 19.682 1.00 61.59 85 PRO A O 1
ATOM 608 N N . ALA A 1 86 ? 0.081 16.760 19.809 1.00 44.28 86 ALA A N 1
ATOM 609 C CA . ALA A 1 86 ? 0.237 16.898 21.246 1.00 44.28 86 ALA A CA 1
ATOM 610 C C . ALA A 1 86 ? -0.806 15.998 21.929 1.00 44.28 86 ALA A C 1
ATOM 612 O O . ALA A 1 86 ? -1.927 16.407 22.231 1.00 44.28 86 ALA A O 1
ATOM 613 N N . LEU A 1 87 ? -0.439 14.731 22.115 1.00 54.59 87 LEU A N 1
ATOM 614 C CA . LEU A 1 87 ? -1.138 13.794 22.976 1.00 54.59 87 LEU A CA 1
ATOM 615 C C . LEU A 1 87 ? -1.160 14.380 24.398 1.00 54.59 87 LEU A C 1
ATOM 617 O O . LEU A 1 87 ? -0.122 14.845 24.880 1.00 54.59 87 LEU A O 1
ATOM 621 N N . PRO A 1 88 ? -2.312 14.372 25.089 1.00 59.00 88 PRO A N 1
ATOM 622 C CA . PRO A 1 88 ? -2.367 14.787 26.483 1.00 59.00 88 PRO A CA 1
ATOM 623 C C . PRO A 1 88 ? -1.484 13.868 27.347 1.00 59.00 88 PRO A C 1
ATOM 625 O O . PRO A 1 88 ? -1.385 12.669 27.064 1.00 59.00 88 PRO A O 1
ATOM 628 N N . PRO A 1 89 ? -0.842 14.398 28.406 1.00 51.09 89 PRO A N 1
ATOM 629 C CA . PRO A 1 89 ? 0.021 13.611 29.275 1.00 51.09 89 PRO A CA 1
ATOM 630 C C . PRO A 1 89 ? -0.790 12.506 29.958 1.00 51.09 89 PRO A C 1
ATOM 632 O O . PRO A 1 89 ? -1.717 12.761 30.727 1.00 51.09 89 PRO A O 1
ATOM 635 N N . SER A 1 90 ? -0.424 11.268 29.638 1.00 48.00 90 SER A N 1
ATOM 636 C CA . SER A 1 90 ? -0.959 10.055 30.243 1.00 48.00 90 SER A CA 1
ATOM 637 C C . SER A 1 90 ? -0.630 10.031 31.738 1.00 48.00 90 SER A C 1
ATOM 639 O O . SER A 1 90 ? 0.509 10.279 32.140 1.00 48.00 90 SER A O 1
ATOM 641 N N . ILE A 1 91 ? -1.641 9.755 32.561 1.00 44.97 91 ILE A N 1
ATOM 642 C CA . ILE A 1 91 ? -1.515 9.625 34.012 1.00 44.97 91 ILE A CA 1
ATOM 643 C C . ILE A 1 91 ? -0.619 8.418 34.310 1.00 44.97 91 ILE A C 1
ATOM 645 O O . ILE A 1 91 ? -0.939 7.277 33.978 1.00 44.97 91 ILE A O 1
ATOM 649 N N . ALA A 1 92 ? 0.523 8.708 34.928 1.00 39.62 92 ALA A N 1
ATOM 650 C CA . ALA A 1 92 ? 1.530 7.746 35.336 1.00 39.62 92 ALA A CA 1
ATOM 651 C C . ALA A 1 92 ? 0.954 6.704 36.308 1.00 39.62 92 ALA A C 1
ATOM 653 O O . ALA A 1 92 ? 0.472 7.045 37.387 1.00 39.62 92 ALA A O 1
ATOM 654 N N . THR A 1 93 ? 1.070 5.427 35.940 1.00 46.16 93 THR A N 1
ATOM 655 C CA . THR A 1 93 ? 0.981 4.296 36.870 1.00 46.16 93 THR A CA 1
ATOM 656 C C . THR A 1 93 ? 2.379 3.693 37.023 1.00 46.16 93 THR A C 1
ATOM 658 O O . THR A 1 93 ? 3.134 3.569 36.062 1.00 46.16 93 THR A O 1
ATOM 661 N N . VAL A 1 94 ? 2.734 3.422 38.274 1.00 47.69 94 VAL A N 1
ATOM 662 C CA . VAL A 1 94 ? 4.082 3.234 38.824 1.00 47.69 94 VAL A CA 1
ATOM 663 C C . VAL A 1 94 ? 4.566 1.772 38.716 1.00 47.69 94 VAL A C 1
ATOM 665 O O . VAL A 1 94 ? 3.911 0.914 39.291 1.00 47.69 94 VAL A O 1
ATOM 668 N N . ALA A 1 95 ? 5.734 1.569 38.068 1.00 38.81 95 ALA A N 1
ATOM 669 C CA . ALA A 1 95 ? 6.845 0.593 38.300 1.00 38.81 95 ALA A CA 1
ATOM 670 C C . ALA A 1 95 ? 6.564 -0.940 38.414 1.00 38.81 95 ALA A C 1
ATOM 672 O O . ALA A 1 95 ? 5.403 -1.326 38.508 1.00 38.81 95 ALA A O 1
ATOM 673 N N . PRO A 1 96 ? 7.582 -1.852 38.493 1.00 53.75 96 PRO A N 1
ATOM 674 C CA . PRO A 1 96 ? 9.056 -1.765 38.290 1.00 53.75 96 PRO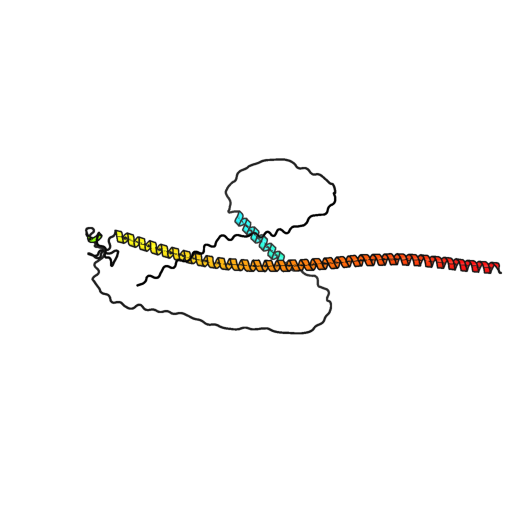 A CA 1
ATOM 675 C C . PRO A 1 96 ? 9.606 -2.761 37.214 1.00 53.75 96 PRO A C 1
ATOM 677 O O . PRO A 1 96 ? 8.969 -3.753 36.883 1.00 53.75 96 PRO A O 1
ATOM 680 N N . GLU A 1 97 ? 10.670 -2.459 36.457 1.00 39.31 97 GLU A N 1
ATOM 681 C CA . GLU A 1 97 ? 12.125 -2.638 36.717 1.00 39.31 97 GLU A CA 1
ATOM 682 C C . GLU A 1 97 ? 12.629 -4.100 36.824 1.00 39.31 97 GLU A C 1
ATOM 684 O O . GLU A 1 97 ? 12.617 -4.680 37.906 1.00 39.31 97 GLU A O 1
ATOM 689 N N . ALA A 1 98 ? 13.150 -4.664 35.714 1.00 36.19 98 ALA A N 1
ATOM 690 C CA . ALA A 1 98 ? 14.233 -5.668 35.707 1.00 36.19 98 ALA A CA 1
ATOM 691 C C . ALA A 1 98 ? 14.827 -5.932 34.294 1.00 36.19 98 ALA A C 1
ATOM 693 O O . ALA A 1 98 ? 14.093 -6.236 33.362 1.00 36.19 98 ALA A O 1
ATOM 694 N N . ALA A 1 99 ? 16.170 -5.901 34.226 1.00 40.97 99 ALA A N 1
ATOM 695 C CA . ALA A 1 99 ? 17.111 -6.522 33.262 1.00 40.97 99 ALA A CA 1
ATOM 696 C C . ALA A 1 99 ? 17.098 -6.056 31.778 1.00 40.97 99 ALA A C 1
ATOM 698 O O . ALA A 1 99 ? 16.127 -6.241 31.062 1.00 40.97 99 ALA A O 1
ATOM 699 N N . ARG A 1 100 ? 18.103 -5.306 31.282 1.00 42.09 100 ARG A N 1
ATOM 700 C CA . ARG A 1 100 ? 19.489 -5.678 30.862 1.00 42.09 100 ARG A CA 1
ATOM 701 C C . ARG A 1 100 ? 19.582 -6.658 29.678 1.00 42.09 100 ARG A C 1
ATOM 703 O O . ARG A 1 100 ? 19.283 -7.821 29.868 1.00 42.09 100 ARG A O 1
ATOM 710 N N . GLU A 1 101 ? 20.129 -6.171 28.553 1.00 34.56 101 GLU A N 1
ATOM 711 C CA . GLU A 1 101 ? 21.169 -6.756 27.656 1.00 34.56 101 GLU A CA 1
ATOM 712 C C . GLU A 1 101 ? 21.124 -5.980 26.317 1.00 34.56 101 GLU A C 1
ATOM 714 O O . GLU A 1 101 ? 20.116 -5.982 25.627 1.00 34.56 101 GLU A O 1
ATOM 719 N N . SER A 1 102 ? 22.032 -5.037 26.031 1.00 45.53 102 SER A N 1
ATOM 720 C CA . SER A 1 102 ? 23.382 -5.217 25.462 1.00 45.53 102 SER A CA 1
ATOM 721 C C . SER A 1 102 ? 23.417 -6.153 24.253 1.00 45.53 102 SER A C 1
ATOM 723 O O . SER A 1 102 ? 23.253 -7.348 24.443 1.00 45.53 102 SER A O 1
ATOM 725 N N . LEU A 1 103 ? 23.709 -5.610 23.059 1.00 37.31 103 LEU A N 1
ATOM 726 C CA . LEU A 1 103 ? 24.668 -6.139 22.068 1.00 37.31 103 LEU A CA 1
ATOM 727 C C . LEU A 1 103 ? 24.618 -5.314 20.764 1.00 37.31 103 LEU A C 1
ATOM 729 O O . LEU A 1 103 ? 23.651 -5.356 20.008 1.00 37.31 103 LEU A O 1
ATOM 733 N N . SER A 1 104 ? 25.701 -4.582 20.501 1.00 44.94 104 SER A N 1
ATOM 734 C CA . SER A 1 104 ? 26.125 -4.132 19.165 1.00 44.94 104 SER A CA 1
ATOM 735 C C . SER A 1 104 ? 26.612 -5.329 18.336 1.00 44.94 104 SER A C 1
ATOM 737 O O . SER A 1 104 ? 27.010 -6.331 18.936 1.00 44.94 104 SER A O 1
ATOM 739 N N . PRO A 1 105 ? 26.688 -5.222 16.993 1.00 59.09 105 PRO A N 1
ATOM 740 C CA . PRO A 1 105 ? 27.948 -5.600 16.322 1.00 59.09 105 PRO A CA 1
ATOM 741 C C . PRO A 1 105 ? 28.223 -4.719 15.056 1.00 59.09 105 PRO A C 1
ATOM 743 O O . PRO A 1 105 ? 27.625 -3.649 14.946 1.00 59.09 105 PRO A O 1
ATOM 746 N N . PRO A 1 106 ? 29.193 -5.033 14.166 1.00 53.06 106 PRO A N 1
ATOM 747 C CA . PRO A 1 106 ? 30.462 -4.313 14.099 1.00 53.06 106 PRO A CA 1
ATOM 748 C C . PRO A 1 106 ? 30.722 -3.646 12.733 1.00 53.06 106 PRO A C 1
ATOM 750 O O . PRO A 1 106 ? 30.033 -3.876 11.742 1.00 53.06 106 PRO A O 1
ATOM 753 N N . ALA A 1 107 ? 31.768 -2.822 12.705 1.00 49.34 107 ALA A N 1
ATOM 754 C CA . ALA A 1 107 ? 32.420 -2.342 11.495 1.00 49.34 107 ALA A CA 1
ATOM 755 C C . ALA A 1 107 ? 33.396 -3.398 10.954 1.00 49.34 107 ALA A C 1
ATOM 757 O O . ALA A 1 107 ? 34.088 -4.024 11.749 1.00 49.34 107 ALA A O 1
ATOM 758 N N . ASP A 1 108 ? 33.467 -3.543 9.630 1.00 32.28 108 ASP A N 1
ATOM 759 C CA . ASP A 1 108 ? 34.535 -4.192 8.850 1.00 32.28 108 ASP A CA 1
ATOM 760 C C . ASP A 1 108 ? 34.161 -4.042 7.358 1.00 32.28 108 ASP A C 1
ATOM 762 O O . ASP A 1 108 ? 32.979 -3.984 7.036 1.00 32.28 108 ASP A O 1
ATOM 766 N N . SER A 1 109 ? 35.022 -4.028 6.342 1.00 38.06 109 SER A N 1
ATOM 767 C CA . SER A 1 109 ? 36.473 -3.889 6.169 1.00 38.06 109 SER A CA 1
ATOM 768 C C . SER A 1 109 ? 36.732 -4.124 4.666 1.00 38.06 109 SER A C 1
ATOM 770 O O . SER A 1 109 ? 36.137 -5.039 4.105 1.00 38.06 109 SER A O 1
ATOM 772 N N . GLY A 1 110 ? 37.648 -3.371 4.034 1.00 38.62 110 GLY A N 1
ATOM 773 C CA . GLY A 1 110 ? 38.252 -3.695 2.720 1.00 38.62 110 GLY A CA 1
ATOM 774 C C . GLY A 1 110 ? 37.324 -3.572 1.495 1.00 38.62 110 GLY A C 1
ATOM 775 O O . GLY A 1 110 ? 36.144 -3.861 1.554 1.00 38.62 110 GLY A O 1
ATOM 776 N N . THR A 1 111 ? 37.773 -3.236 0.286 1.00 40.94 111 THR A N 1
ATOM 777 C CA . THR A 1 111 ? 38.875 -3.900 -0.420 1.00 40.94 111 THR A CA 1
ATOM 778 C C . THR A 1 111 ? 39.239 -3.112 -1.696 1.00 40.94 111 THR A C 1
ATOM 780 O O . THR A 1 111 ? 38.378 -2.631 -2.422 1.00 40.94 111 THR A O 1
ATOM 783 N N . SER A 1 112 ? 40.550 -2.984 -1.893 1.00 35.16 112 SER A N 1
ATOM 784 C CA . SER A 1 112 ? 41.380 -2.622 -3.059 1.00 35.16 112 SER A CA 1
ATOM 785 C C . SER A 1 112 ? 40.818 -2.595 -4.503 1.00 35.16 112 SER A C 1
ATOM 787 O O . SER A 1 112 ? 40.146 -3.533 -4.911 1.00 35.16 112 SER A O 1
ATOM 789 N N . SER A 1 113 ? 41.266 -1.576 -5.273 1.00 41.81 113 SER A N 1
ATOM 790 C CA . SER A 1 113 ? 42.036 -1.584 -6.560 1.00 41.81 113 SER A CA 1
ATOM 791 C C . SER A 1 113 ? 41.850 -2.747 -7.569 1.00 41.81 113 SER A C 1
ATOM 793 O O . SER A 1 113 ? 41.780 -3.886 -7.121 1.00 41.81 113 SER A O 1
ATOM 795 N N . PRO A 1 114 ? 41.950 -2.543 -8.917 1.00 53.56 114 PRO A N 1
ATOM 796 C CA . PRO A 1 114 ? 43.133 -1.915 -9.538 1.00 53.56 114 PRO A CA 1
ATOM 797 C C . PRO A 1 114 ? 42.953 -1.087 -10.835 1.00 53.56 114 PRO A C 1
ATOM 799 O O . PRO A 1 114 ? 41.947 -1.133 -11.534 1.00 53.56 114 PRO A O 1
ATOM 802 N N . LYS A 1 115 ? 44.032 -0.347 -11.140 1.00 48.06 115 LYS A N 1
ATOM 803 C CA . LYS A 1 115 ? 44.415 0.199 -12.452 1.00 48.06 115 LYS A CA 1
ATOM 804 C C . LYS A 1 115 ? 44.602 -0.922 -13.481 1.00 48.06 115 LYS A C 1
ATOM 806 O O . LYS A 1 115 ? 45.141 -1.977 -13.150 1.00 48.06 115 LYS A O 1
ATOM 811 N N . SER A 1 116 ? 44.285 -0.637 -14.739 1.00 47.66 116 SER A N 1
ATOM 812 C CA . SER A 1 116 ? 44.779 -1.401 -15.885 1.00 47.66 116 SER A CA 1
ATOM 813 C C . SER A 1 116 ? 45.373 -0.438 -16.906 1.00 47.66 116 SER A C 1
ATOM 815 O O . SER A 1 116 ? 44.657 0.225 -17.649 1.00 47.66 116 SER A O 1
ATOM 817 N N . ASP A 1 117 ? 46.701 -0.361 -16.872 1.00 46.06 117 ASP A N 1
ATOM 818 C CA . ASP A 1 117 ? 47.549 0.036 -17.986 1.00 46.06 117 ASP A CA 1
ATOM 819 C C . ASP A 1 117 ? 47.517 -1.082 -19.038 1.00 46.06 117 ASP A C 1
ATOM 821 O O . ASP A 1 117 ? 47.587 -2.267 -18.700 1.00 46.06 117 ASP A O 1
ATOM 825 N N . SER A 1 118 ? 47.416 -0.729 -20.316 1.00 51.53 118 SER A N 1
ATOM 826 C CA . SER A 1 118 ? 47.740 -1.627 -21.429 1.00 51.53 118 SER A CA 1
ATOM 827 C C . SER A 1 118 ? 48.247 -0.801 -22.601 1.00 51.53 118 SER A C 1
ATOM 829 O O . SER A 1 118 ? 47.507 -0.353 -23.472 1.00 51.53 118 SER A O 1
ATOM 831 N N . ASP A 1 119 ? 49.552 -0.594 -22.518 1.00 44.19 119 ASP A N 1
ATOM 832 C CA . ASP A 1 119 ? 50.495 -0.376 -23.601 1.00 44.19 119 ASP A CA 1
ATOM 833 C C . ASP A 1 119 ? 50.471 -1.597 -24.544 1.00 44.19 119 ASP A C 1
ATOM 835 O O . ASP A 1 119 ? 50.520 -2.742 -24.082 1.00 44.19 119 ASP A O 1
ATOM 839 N N . ALA A 1 120 ? 50.366 -1.376 -25.853 1.00 46.62 120 ALA A N 1
ATOM 840 C CA . ALA A 1 120 ? 50.561 -2.414 -26.860 1.00 46.62 120 ALA A CA 1
ATOM 841 C C . ALA A 1 120 ? 51.080 -1.776 -28.151 1.00 46.62 120 ALA A C 1
ATOM 843 O O . ALA A 1 120 ? 50.348 -1.125 -28.897 1.00 46.62 120 ALA A O 1
ATOM 844 N N . GLY A 1 121 ? 52.380 -1.969 -28.374 1.00 49.47 121 GLY A N 1
ATOM 845 C CA . GLY A 1 121 ? 53.087 -1.579 -29.580 1.00 49.47 121 GLY A CA 1
ATOM 846 C C . GLY A 1 121 ? 52.560 -2.263 -30.841 1.00 49.47 121 GLY A C 1
ATOM 847 O O . GLY A 1 121 ? 52.047 -3.382 -30.811 1.00 49.47 121 GLY A O 1
ATOM 848 N N . ALA A 1 122 ? 52.755 -1.580 -31.965 1.00 44.25 122 ALA A N 1
ATOM 849 C CA . ALA A 1 122 ? 52.640 -2.156 -33.292 1.00 44.25 122 ALA A CA 1
ATOM 850 C C . ALA A 1 122 ? 53.969 -1.960 -34.023 1.00 44.25 122 ALA A C 1
ATOM 852 O O . ALA A 1 122 ? 54.483 -0.850 -34.164 1.00 44.25 122 ALA A O 1
ATOM 853 N N . GLU A 1 123 ? 54.523 -3.100 -34.411 1.00 42.56 123 GLU A N 1
ATOM 854 C CA . GLU A 1 123 ? 55.803 -3.296 -35.060 1.00 42.56 123 GLU A CA 1
ATOM 855 C C . GLU A 1 123 ? 55.852 -2.680 -36.462 1.00 42.56 123 GLU A C 1
ATOM 857 O O . GLU A 1 123 ? 54.887 -2.697 -37.229 1.00 42.56 123 GLU A O 1
ATOM 862 N N . ALA A 1 124 ? 57.036 -2.172 -36.795 1.00 47.66 124 ALA A N 1
ATOM 863 C CA . ALA A 1 124 ? 57.410 -1.677 -38.104 1.00 47.66 124 ALA A CA 1
ATOM 864 C C . ALA A 1 124 ? 57.439 -2.819 -39.135 1.00 47.66 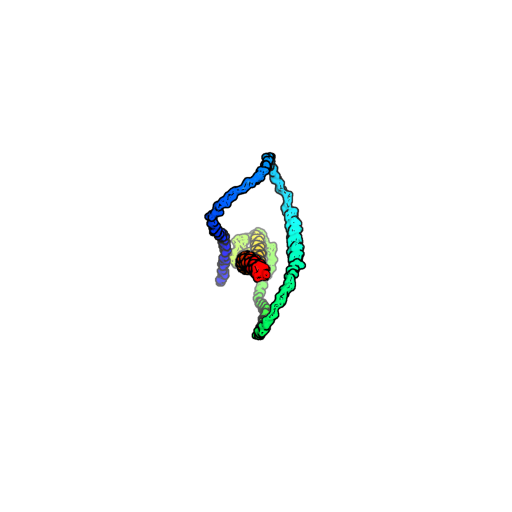124 ALA A C 1
ATOM 866 O O . ALA A 1 124 ? 58.328 -3.672 -39.112 1.00 47.66 124 ALA A O 1
ATOM 867 N N . ALA A 1 125 ? 56.492 -2.808 -40.074 1.00 44.34 125 ALA A N 1
ATOM 868 C CA . ALA A 1 125 ? 56.560 -3.592 -41.302 1.00 44.34 125 ALA A CA 1
ATOM 869 C C . ALA A 1 125 ? 57.172 -2.732 -42.419 1.00 44.34 125 ALA A C 1
ATOM 871 O O . ALA A 1 125 ? 56.697 -1.635 -42.706 1.00 44.34 125 ALA A O 1
ATOM 872 N N . GLY A 1 126 ? 58.255 -3.237 -43.012 1.00 47.88 126 GLY A N 1
ATOM 873 C CA . GLY A 1 126 ? 59.093 -2.540 -43.982 1.00 47.88 126 GLY A CA 1
ATOM 874 C C . GLY A 1 126 ? 58.360 -2.067 -45.238 1.00 47.88 126 GLY A C 1
ATOM 875 O O . GLY A 1 126 ? 57.686 -2.834 -45.927 1.00 47.88 126 GLY A O 1
ATOM 876 N N . GLU A 1 127 ? 58.576 -0.792 -45.550 1.00 38.28 127 GLU A N 1
ATOM 877 C CA . GLU A 1 127 ? 58.203 -0.135 -46.796 1.00 38.28 127 GLU A CA 1
ATOM 878 C C . GLU A 1 127 ? 58.933 -0.762 -47.995 1.00 38.28 127 GLU A C 1
ATOM 880 O O . GLU A 1 127 ? 60.141 -0.608 -48.173 1.00 38.28 127 GLU A O 1
ATOM 885 N N . CYS A 1 128 ? 58.181 -1.414 -48.883 1.00 39.84 128 CYS A N 1
ATOM 886 C CA . CYS A 1 128 ? 58.569 -1.521 -50.286 1.00 39.84 128 CYS A CA 1
ATOM 887 C C . CYS A 1 128 ? 58.145 -0.223 -50.990 1.00 39.84 128 CYS A C 1
ATOM 889 O O . CYS A 1 128 ? 57.016 -0.110 -51.464 1.00 39.84 128 CYS A O 1
ATOM 891 N N . GLN A 1 129 ? 59.044 0.765 -51.035 1.00 42.78 129 GLN A N 1
ATOM 892 C CA . GLN A 1 129 ? 58.871 1.998 -51.809 1.00 42.78 129 GLN A CA 1
ATOM 893 C C . GLN A 1 129 ? 58.912 1.686 -53.311 1.00 42.78 129 GLN A C 1
ATOM 895 O O . GLN A 1 129 ? 59.970 1.615 -53.934 1.00 42.78 129 GLN A O 1
ATOM 900 N N . LEU A 1 130 ? 57.731 1.497 -53.899 1.00 52.53 130 LEU A N 1
ATOM 901 C CA . LEU A 1 130 ? 57.515 1.751 -55.319 1.00 52.53 130 LEU A CA 1
ATOM 902 C C . LEU A 1 130 ? 57.210 3.248 -55.491 1.00 52.53 130 LEU A C 1
ATOM 904 O O . LEU A 1 130 ? 56.505 3.814 -54.656 1.00 52.53 130 LEU A O 1
ATOM 908 N N . PRO A 1 131 ? 57.733 3.903 -56.542 1.00 54.47 131 PRO A N 1
ATOM 909 C CA . PRO A 1 131 ? 57.509 5.324 -56.769 1.00 54.47 131 PRO A CA 1
ATOM 910 C C . PRO A 1 131 ? 56.010 5.580 -56.935 1.00 54.47 131 PRO A C 1
ATOM 912 O O . PRO A 1 131 ? 55.392 5.076 -57.877 1.00 54.47 131 PRO A O 1
ATOM 915 N N . ALA A 1 132 ? 55.435 6.344 -56.006 1.00 50.44 132 ALA A N 1
ATOM 916 C CA . ALA A 1 132 ? 54.083 6.864 -56.110 1.00 50.44 132 ALA A CA 1
ATOM 917 C C . ALA A 1 132 ? 54.005 7.713 -57.384 1.00 50.44 132 ALA A C 1
ATOM 919 O O . ALA A 1 132 ? 54.526 8.822 -57.438 1.00 50.44 132 ALA A O 1
ATOM 920 N N . ARG A 1 133 ? 53.428 7.150 -58.448 1.00 55.97 133 ARG A N 1
ATOM 921 C CA . ARG A 1 133 ? 52.928 7.957 -59.557 1.00 55.97 133 ARG A CA 1
ATOM 922 C C . ARG A 1 133 ? 51.694 8.682 -59.044 1.00 55.97 133 ARG A C 1
ATOM 924 O O . ARG A 1 133 ? 50.835 8.034 -58.445 1.00 55.97 133 ARG A O 1
ATOM 931 N N . ASP A 1 134 ? 51.646 9.991 -59.254 1.00 54.84 134 ASP A N 1
ATOM 932 C CA . ASP A 1 134 ? 50.524 10.839 -58.865 1.00 54.84 134 ASP A CA 1
ATOM 933 C C . ASP A 1 134 ? 49.212 10.222 -59.375 1.00 54.84 134 ASP A C 1
ATOM 935 O O . ASP A 1 134 ? 49.031 9.983 -60.571 1.00 54.84 134 ASP A O 1
ATOM 939 N N . ALA A 1 135 ? 48.322 9.874 -58.442 1.00 56.59 135 ALA A N 1
ATOM 940 C CA . ALA A 1 135 ? 47.116 9.085 -58.702 1.00 56.59 135 ALA A CA 1
ATOM 941 C C . ALA A 1 135 ? 46.050 9.834 -59.528 1.00 56.59 135 ALA A C 1
ATOM 943 O O . ALA A 1 135 ? 45.045 9.231 -59.908 1.00 56.59 135 ALA A O 1
ATOM 944 N N . ASP A 1 136 ? 46.287 11.113 -59.823 1.00 58.75 136 ASP A N 1
ATOM 945 C CA . ASP A 1 136 ? 45.334 12.017 -60.465 1.00 58.75 136 ASP A CA 1
ATOM 946 C C . ASP A 1 136 ? 45.458 12.075 -62.000 1.00 58.75 136 ASP A C 1
ATOM 948 O O . ASP A 1 136 ? 44.575 12.614 -62.662 1.00 58.75 136 ASP A O 1
ATOM 952 N N . GLU A 1 137 ? 46.480 11.460 -62.608 1.00 60.56 137 GLU A N 1
ATOM 953 C CA . GLU A 1 137 ? 46.621 11.383 -64.074 1.00 60.56 137 GLU A CA 1
ATOM 954 C C . GLU A 1 137 ? 46.219 10.002 -64.621 1.00 60.56 137 GLU A C 1
ATOM 956 O O . GLU A 1 137 ? 47.002 9.280 -65.241 1.00 60.56 137 GLU A O 1
ATOM 961 N N . CYS A 1 138 ? 44.964 9.601 -64.402 1.00 59.00 138 CYS A N 1
ATOM 962 C CA . CYS A 1 138 ? 44.365 8.530 -65.198 1.00 59.00 138 CYS A CA 1
ATOM 963 C C . CYS A 1 138 ? 43.643 9.120 -66.404 1.00 59.00 138 CYS A C 1
ATOM 965 O O . CYS A 1 138 ? 42.565 9.695 -66.284 1.00 59.00 138 CYS A O 1
ATOM 967 N N . ASP A 1 139 ? 44.246 8.935 -67.576 1.00 64.44 139 ASP A N 1
ATOM 968 C CA . ASP A 1 139 ? 43.676 9.317 -68.863 1.00 64.44 139 ASP A CA 1
ATOM 969 C C . ASP A 1 139 ? 42.251 8.723 -69.002 1.00 64.44 139 ASP A C 1
ATOM 971 O O . ASP A 1 139 ? 42.095 7.496 -68.898 1.00 64.44 139 ASP A O 1
ATOM 975 N N . PRO A 1 140 ? 41.189 9.532 -69.215 1.00 64.88 140 PRO A N 1
ATOM 976 C CA . PRO A 1 140 ? 39.801 9.052 -69.284 1.00 64.88 140 PRO A CA 1
ATOM 977 C C . PRO A 1 140 ? 39.554 8.054 -70.428 1.00 64.88 140 PRO A C 1
ATOM 979 O O . PRO A 1 140 ? 38.532 7.370 -70.448 1.00 64.88 140 PRO A O 1
ATOM 982 N N . ALA A 1 141 ? 40.499 7.932 -71.366 1.00 66.44 141 ALA A N 1
ATOM 983 C CA . ALA A 1 141 ? 40.501 6.938 -72.436 1.00 66.44 141 ALA A CA 1
ATOM 984 C C . ALA A 1 141 ? 41.109 5.577 -72.035 1.00 66.44 141 ALA A C 1
ATOM 986 O O . ALA A 1 141 ? 41.183 4.664 -72.864 1.00 66.44 141 ALA A O 1
ATOM 987 N N . CYS A 1 142 ? 41.559 5.401 -70.790 1.00 66.88 142 CYS A N 1
ATOM 988 C CA . CYS A 1 142 ? 42.153 4.145 -70.356 1.00 66.88 142 CYS A CA 1
ATOM 989 C C . CYS A 1 142 ? 41.120 3.004 -70.397 1.00 66.88 142 CYS A C 1
ATOM 991 O O . CYS A 1 142 ? 40.152 2.969 -69.636 1.00 66.88 142 CYS A O 1
ATOM 993 N N . ALA A 1 143 ? 41.374 2.000 -71.248 1.00 66.12 143 ALA A N 1
ATOM 994 C CA . ALA A 1 143 ? 40.561 0.782 -71.427 1.00 66.12 143 ALA A CA 1
ATOM 995 C C . ALA A 1 143 ? 40.382 -0.065 -70.145 1.00 66.12 143 ALA A C 1
ATOM 997 O O . ALA A 1 143 ? 39.707 -1.097 -70.124 1.00 66.12 143 ALA A O 1
ATOM 998 N N . CYS A 1 144 ? 41.010 0.372 -69.063 1.00 63.50 144 CYS A N 1
ATOM 999 C CA . CYS A 1 144 ? 41.089 -0.272 -67.782 1.00 63.50 144 CYS A CA 1
ATOM 1000 C C . CYS A 1 144 ? 39.826 -0.225 -66.910 1.00 63.50 144 CYS A C 1
ATOM 1002 O O . CYS A 1 144 ? 39.767 -0.954 -65.919 1.00 63.50 144 CYS A O 1
ATOM 1004 N N . GLN A 1 145 ? 38.787 0.528 -67.286 1.00 58.84 145 GLN A N 1
ATOM 1005 C CA . GLN A 1 145 ? 37.483 0.473 -66.603 1.00 58.84 145 GLN A CA 1
ATOM 1006 C C . GLN A 1 145 ? 36.873 -0.945 -66.546 1.00 58.84 145 GLN A C 1
ATOM 1008 O O . GLN A 1 145 ? 35.975 -1.192 -65.747 1.00 58.84 145 GLN A O 1
ATOM 1013 N N . ARG A 1 146 ? 37.361 -1.896 -67.360 1.00 60.81 146 ARG A N 1
ATOM 1014 C CA . ARG A 1 146 ? 36.888 -3.293 -67.393 1.00 60.81 146 ARG A CA 1
ATOM 1015 C C . ARG A 1 146 ? 37.719 -4.300 -66.593 1.00 60.81 146 ARG A C 1
ATOM 1017 O O . ARG A 1 146 ? 37.289 -5.445 -66.484 1.00 60.81 146 ARG A O 1
ATOM 1024 N N . VAL A 1 147 ? 38.878 -3.927 -66.041 1.00 65.88 147 VAL A N 1
ATOM 1025 C CA . VAL A 1 147 ? 39.793 -4.879 -65.377 1.00 65.88 147 VAL A CA 1
ATOM 1026 C C . VAL A 1 147 ? 40.000 -4.481 -63.916 1.00 65.88 147 VAL A C 1
ATOM 1028 O O . VAL A 1 147 ? 41.026 -3.911 -63.543 1.00 65.88 147 VAL A O 1
ATOM 1031 N N . LEU A 1 148 ? 39.002 -4.784 -63.081 1.00 69.12 148 LEU A N 1
ATOM 1032 C CA . LEU A 1 148 ? 39.143 -4.705 -61.627 1.00 69.12 148 LEU A CA 1
ATOM 1033 C C . LEU A 1 148 ? 39.963 -5.895 -61.133 1.00 69.12 148 LEU A C 1
ATOM 1035 O O . LEU A 1 148 ? 39.646 -7.052 -61.426 1.00 69.12 148 LEU A O 1
ATOM 1039 N N . LEU A 1 149 ? 41.023 -5.617 -60.376 1.00 72.19 149 LEU A N 1
ATOM 1040 C CA . LEU A 1 149 ? 41.793 -6.663 -59.712 1.00 72.19 149 LEU A CA 1
ATOM 1041 C C . LEU A 1 149 ? 40.952 -7.305 -58.608 1.00 72.19 149 LEU A C 1
ATOM 1043 O O . LEU A 1 149 ? 40.362 -6.617 -57.780 1.00 72.19 149 LEU A O 1
ATOM 1047 N N . LYS A 1 150 ? 40.973 -8.641 -58.527 1.00 73.19 150 LYS A N 1
ATOM 1048 C CA . LYS A 1 150 ? 40.362 -9.377 -57.404 1.00 73.19 150 LYS A CA 1
ATOM 1049 C C . LYS A 1 150 ? 41.029 -9.065 -56.059 1.00 73.19 150 LYS A C 1
ATOM 1051 O O . LYS A 1 150 ? 40.389 -9.210 -55.027 1.00 73.19 150 LYS A O 1
ATOM 1056 N N . ALA A 1 151 ? 42.305 -8.677 -56.082 1.00 76.75 151 ALA A N 1
ATOM 1057 C CA . ALA A 1 151 ? 43.081 -8.374 -54.883 1.00 76.75 151 ALA A CA 1
ATOM 1058 C C . ALA A 1 151 ? 42.759 -6.990 -54.290 1.00 76.75 151 ALA A C 1
ATOM 1060 O O . ALA A 1 151 ? 42.882 -6.805 -53.086 1.00 76.75 151 ALA A O 1
ATOM 1061 N N . SER A 1 152 ? 42.329 -6.037 -55.120 1.00 77.56 152 SER A N 1
ATOM 1062 C CA . SER A 1 152 ? 42.065 -4.651 -54.730 1.00 77.56 152 SER A CA 1
ATOM 1063 C C . SER A 1 152 ? 40.804 -4.142 -55.442 1.00 77.56 152 SER A C 1
ATOM 1065 O O . SER A 1 152 ? 40.893 -3.507 -56.498 1.00 77.56 152 SER A O 1
ATOM 1067 N N . PRO A 1 153 ? 39.606 -4.443 -54.903 1.00 69.50 153 PRO A N 1
ATOM 1068 C CA . PRO A 1 153 ? 38.348 -3.999 -55.492 1.00 69.50 153 PRO A CA 1
ATOM 1069 C C . PRO A 1 153 ? 38.267 -2.471 -55.414 1.00 69.50 153 PRO A C 1
ATOM 1071 O O . PRO A 1 153 ? 37.970 -1.907 -54.367 1.00 69.50 153 PRO A O 1
ATOM 1074 N N . GLY A 1 154 ? 38.585 -1.796 -56.517 1.00 73.69 154 GLY A N 1
ATOM 1075 C CA . GLY A 1 154 ? 38.590 -0.335 -56.595 1.00 73.69 154 GLY A CA 1
ATOM 1076 C C . GLY A 1 154 ? 39.744 0.241 -57.406 1.00 73.69 154 GLY A C 1
ATOM 1077 O O . GLY A 1 154 ? 39.603 1.348 -57.912 1.00 73.69 154 GLY A O 1
ATOM 1078 N N . SER A 1 155 ? 40.839 -0.503 -57.599 1.00 80.56 155 SER A N 1
ATOM 1079 C CA . SER A 1 155 ? 41.932 -0.082 -58.479 1.00 80.56 155 SER A CA 1
ATOM 1080 C C . SER A 1 155 ? 41.945 -0.860 -59.792 1.00 80.56 155 SER A C 1
ATOM 1082 O O . SER A 1 155 ? 41.626 -2.052 -59.877 1.00 80.56 155 SER A O 1
ATOM 1084 N N . CYS A 1 156 ? 42.318 -0.152 -60.847 1.00 79.00 156 CYS A N 1
ATOM 1085 C CA . CYS A 1 156 ? 42.614 -0.726 -62.141 1.00 79.00 156 CYS A CA 1
ATOM 1086 C C . CYS A 1 156 ? 43.866 -1.616 -62.057 1.00 79.00 156 CYS A C 1
ATOM 1088 O O . CYS A 1 156 ? 44.914 -1.179 -61.585 1.00 79.00 156 CYS A O 1
ATOM 1090 N N . GLY A 1 157 ? 43.807 -2.828 -62.617 1.00 73.44 157 GLY A N 1
ATOM 1091 C CA . GLY A 1 157 ? 44.965 -3.731 -62.651 1.00 73.44 157 GLY A CA 1
ATOM 1092 C C . GLY A 1 157 ? 46.088 -3.394 -63.625 1.00 73.44 157 GLY A C 1
ATOM 1093 O O . GLY A 1 157 ? 47.130 -4.038 -63.578 1.00 73.44 157 GLY A O 1
ATOM 1094 N N . LEU A 1 158 ? 45.879 -2.420 -64.510 1.00 76.31 158 LEU A N 1
ATOM 1095 C CA . LEU A 1 158 ? 46.825 -2.034 -65.561 1.00 76.31 158 LEU A CA 1
ATOM 1096 C C . LEU A 1 158 ? 47.576 -0.734 -65.242 1.00 76.31 158 LEU A C 1
ATOM 1098 O O . LEU A 1 158 ? 48.784 -0.672 -65.433 1.00 76.31 158 LEU A O 1
ATOM 1102 N N . CYS A 1 159 ? 46.878 0.296 -64.759 1.00 78.62 159 CYS A N 1
ATOM 1103 C CA . CYS A 1 159 ? 47.455 1.596 -64.407 1.00 78.62 159 CYS A CA 1
ATOM 1104 C C . CYS A 1 159 ? 47.478 1.866 -62.897 1.00 78.62 159 CYS A C 1
ATOM 1106 O O . CYS A 1 159 ? 48.057 2.860 -62.479 1.00 78.62 159 CYS A O 1
ATOM 1108 N N . GLY A 1 160 ? 46.843 1.022 -62.075 1.00 75.94 160 GLY A N 1
ATOM 1109 C CA . GLY A 1 160 ? 46.755 1.218 -60.625 1.00 75.94 160 GLY A CA 1
ATOM 1110 C C . GLY A 1 160 ? 45.766 2.301 -60.178 1.00 75.94 160 GLY A C 1
ATOM 1111 O O . GLY A 1 160 ? 45.432 2.348 -58.998 1.00 75.94 160 GLY A O 1
ATOM 1112 N 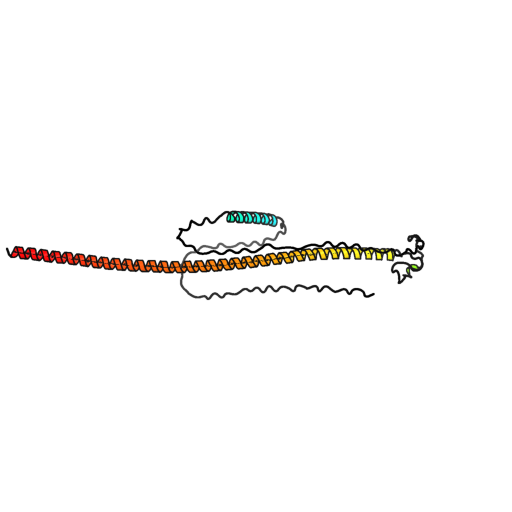N . GLY A 1 161 ? 45.255 3.135 -61.090 1.00 80.12 161 GLY A N 1
ATOM 1113 C CA . GLY A 1 161 ? 44.329 4.218 -60.757 1.00 80.12 161 GLY A CA 1
ATOM 1114 C C . GLY A 1 161 ? 42.934 3.745 -60.346 1.00 80.12 161 GLY A C 1
ATOM 1115 O O . GLY A 1 161 ? 42.481 2.663 -60.732 1.00 80.12 161 GLY A O 1
ATOM 1116 N N . ARG A 1 162 ? 42.240 4.570 -59.557 1.00 80.75 162 ARG A N 1
ATOM 1117 C CA . ARG A 1 162 ? 40.866 4.337 -59.084 1.00 80.75 162 ARG A CA 1
ATOM 1118 C C . ARG A 1 162 ? 39.886 5.003 -60.061 1.00 80.75 162 ARG A C 1
ATOM 1120 O O . ARG A 1 162 ? 39.916 6.224 -60.173 1.00 80.75 162 ARG A O 1
ATOM 1127 N N . PRO A 1 163 ? 39.023 4.256 -60.780 1.00 82.44 163 PRO A N 1
ATOM 1128 C CA . PRO A 1 163 ? 38.011 4.866 -61.642 1.00 82.44 163 PRO A CA 1
ATOM 1129 C C . PRO A 1 163 ? 37.083 5.782 -60.834 1.00 82.44 163 PRO A C 1
ATOM 1131 O O . PRO A 1 163 ? 36.594 5.367 -59.785 1.00 82.44 163 PRO A O 1
ATOM 1134 N N . GLU A 1 164 ? 36.788 6.980 -61.342 1.00 82.94 164 GLU A N 1
ATOM 1135 C CA . GLU A 1 164 ? 36.008 8.014 -60.636 1.00 82.94 164 GLU A CA 1
ATOM 1136 C C . GLU A 1 164 ? 34.657 7.500 -60.103 1.00 82.94 164 GLU A C 1
ATOM 1138 O O . GLU A 1 164 ? 34.308 7.733 -58.951 1.00 82.94 164 GLU A O 1
ATOM 1143 N N . ILE A 1 165 ? 33.933 6.689 -60.883 1.00 83.62 165 ILE A N 1
ATOM 1144 C CA . ILE A 1 165 ? 32.645 6.102 -60.462 1.00 83.62 165 ILE A CA 1
ATOM 1145 C C . ILE A 1 165 ? 32.811 5.191 -59.235 1.00 83.62 165 ILE A C 1
ATOM 1147 O O . ILE A 1 165 ? 32.006 5.229 -58.306 1.00 83.62 165 ILE A O 1
ATOM 1151 N N . LEU A 1 166 ? 33.865 4.371 -59.206 1.00 83.50 166 LEU A N 1
ATOM 1152 C CA . LEU A 1 166 ? 34.169 3.531 -58.043 1.00 83.50 166 LEU A CA 1
ATOM 1153 C C . LEU A 1 166 ? 34.714 4.357 -56.883 1.00 83.50 166 LEU A C 1
ATOM 1155 O O . LEU A 1 166 ? 34.590 3.940 -55.730 1.00 83.50 166 LEU A O 1
ATOM 1159 N N . ALA A 1 167 ? 35.301 5.521 -57.177 1.00 83.69 167 ALA A N 1
ATOM 1160 C CA . ALA A 1 167 ? 35.668 6.464 -56.147 1.00 83.69 167 ALA A CA 1
ATOM 1161 C C . ALA A 1 167 ? 34.432 6.943 -55.388 1.00 83.69 167 ALA A C 1
ATOM 1163 O O . ALA A 1 167 ? 34.305 6.637 -54.204 1.00 83.69 167 ALA A O 1
ATOM 1164 N N . VAL A 1 168 ? 33.465 7.503 -56.111 1.00 89.44 168 VAL A N 1
ATOM 1165 C CA . VAL A 1 168 ? 32.189 7.971 -55.556 1.00 89.44 168 VAL A CA 1
ATOM 1166 C C . VAL A 1 168 ? 31.459 6.867 -54.782 1.00 89.44 168 VAL A C 1
ATOM 1168 O O . VAL A 1 168 ? 31.094 7.072 -53.630 1.00 89.44 168 VAL A O 1
ATOM 1171 N N . MET A 1 169 ? 31.310 5.668 -55.356 1.00 88.81 169 MET A N 1
ATOM 1172 C CA . MET A 1 169 ? 30.601 4.559 -54.693 1.00 88.81 169 MET A CA 1
ATOM 1173 C C . MET A 1 169 ? 31.275 4.092 -53.399 1.00 88.81 169 MET A C 1
ATOM 1175 O O . MET A 1 169 ? 30.599 3.733 -52.436 1.00 88.81 169 MET A O 1
ATOM 1179 N N . ASN A 1 170 ? 32.608 4.061 -53.356 1.00 87.06 170 ASN A N 1
ATOM 1180 C CA . ASN A 1 170 ? 33.303 3.685 -52.130 1.00 87.06 170 ASN A CA 1
ATOM 1181 C C . ASN A 1 170 ? 33.286 4.818 -51.090 1.00 87.06 170 ASN A C 1
ATOM 1183 O O . ASN A 1 170 ? 33.214 4.523 -49.903 1.00 87.06 170 ASN A O 1
ATOM 1187 N N . ASP A 1 171 ? 33.246 6.083 -51.505 1.00 89.62 171 ASP A N 1
ATOM 1188 C CA . ASP A 1 171 ? 33.065 7.207 -50.581 1.00 89.62 171 ASP A CA 1
ATOM 1189 C C . ASP A 1 171 ? 31.643 7.211 -49.985 1.00 89.62 171 ASP A C 1
ATOM 1191 O O . ASP A 1 171 ? 31.476 7.400 -48.782 1.00 89.62 171 ASP A O 1
ATOM 1195 N N . GLU A 1 172 ? 30.612 6.919 -50.787 1.00 96.06 172 GLU A N 1
ATOM 1196 C CA . GLU A 1 172 ? 29.240 6.695 -50.303 1.00 96.06 172 GLU A CA 1
ATOM 1197 C C . GLU A 1 172 ? 29.156 5.507 -49.343 1.00 96.06 172 GLU A C 1
ATOM 1199 O O . GLU A 1 172 ? 28.507 5.595 -48.301 1.00 96.06 172 GLU A O 1
ATOM 1204 N N . ARG A 1 173 ? 29.846 4.404 -49.655 1.00 95.25 173 ARG A N 1
ATOM 1205 C CA . ARG A 1 173 ? 29.936 3.249 -48.758 1.00 95.25 173 ARG A CA 1
ATOM 1206 C C . ARG A 1 173 ? 30.576 3.621 -47.422 1.00 95.25 173 ARG A C 1
ATOM 1208 O O . ARG A 1 173 ? 30.080 3.169 -46.396 1.00 95.25 173 ARG A O 1
ATOM 1215 N N . LEU A 1 174 ? 31.670 4.384 -47.425 1.00 94.31 174 LEU A N 1
ATOM 1216 C CA . LEU A 1 174 ? 32.329 4.824 -46.192 1.00 94.31 174 LEU A CA 1
ATOM 1217 C C . LEU A 1 174 ? 31.391 5.704 -45.360 1.00 94.31 174 LEU A C 1
ATOM 1219 O O . LEU A 1 174 ? 31.190 5.405 -44.190 1.00 94.31 174 LEU A O 1
ATOM 1223 N N . ARG A 1 175 ? 30.706 6.674 -45.983 1.00 97.88 175 ARG A N 1
ATOM 1224 C CA . ARG A 1 175 ? 29.678 7.481 -45.299 1.00 97.88 175 ARG A CA 1
ATOM 1225 C C . ARG A 1 175 ? 28.578 6.618 -44.681 1.00 97.88 175 ARG A C 1
ATOM 1227 O O . ARG A 1 175 ? 28.213 6.826 -43.535 1.00 97.88 175 ARG A O 1
ATOM 1234 N N . ALA A 1 176 ? 28.083 5.620 -45.412 1.00 97.62 176 ALA A N 1
ATOM 1235 C CA . ALA A 1 176 ? 27.056 4.717 -44.898 1.00 97.62 176 ALA A CA 1
ATOM 1236 C C . ALA A 1 176 ? 27.552 3.858 -43.720 1.00 97.62 176 ALA A C 1
ATOM 1238 O O . ALA A 1 176 ? 26.766 3.520 -42.837 1.00 97.62 176 ALA A O 1
ATOM 1239 N N . LEU A 1 177 ? 28.835 3.482 -43.699 1.00 96.56 177 LEU A N 1
ATOM 1240 C CA . LEU A 1 177 ? 29.433 2.779 -42.562 1.00 96.56 177 LEU A CA 1
ATOM 1241 C C . LEU A 1 177 ? 29.552 3.695 -41.339 1.00 96.56 177 LEU A C 1
ATOM 1243 O O . LEU A 1 177 ? 29.182 3.261 -40.249 1.00 96.56 177 LEU A O 1
ATOM 1247 N N . ASP A 1 178 ? 29.978 4.945 -41.526 1.00 97.88 178 ASP A N 1
ATOM 1248 C CA . ASP A 1 178 ? 30.042 5.946 -40.454 1.00 97.88 178 ASP A CA 1
ATOM 1249 C C . ASP A 1 178 ? 28.639 6.225 -39.879 1.00 97.88 178 ASP A C 1
ATOM 1251 O O . ASP A 1 178 ? 28.442 6.225 -38.664 1.00 97.88 178 ASP A O 1
ATOM 1255 N N . ASP A 1 179 ? 27.624 6.369 -40.739 1.00 98.19 179 ASP A N 1
ATOM 1256 C CA . ASP A 1 179 ? 26.227 6.551 -40.325 1.00 98.19 179 ASP A CA 1
ATOM 1257 C C . ASP A 1 179 ? 25.705 5.350 -39.514 1.00 98.19 179 ASP A C 1
ATOM 1259 O O . ASP A 1 179 ? 24.995 5.521 -38.518 1.00 98.19 179 ASP A O 1
ATOM 1263 N N . LEU A 1 180 ? 26.063 4.120 -39.912 1.00 97.75 180 LEU A N 1
ATOM 1264 C CA . LEU A 1 180 ? 25.722 2.907 -39.162 1.00 97.75 180 LEU A CA 1
ATOM 1265 C C . LEU A 1 180 ? 26.427 2.853 -37.806 1.00 97.75 180 LEU A C 1
ATOM 1267 O O . LEU A 1 180 ? 25.819 2.411 -36.826 1.00 97.75 180 LEU A O 1
ATOM 1271 N N . GLU A 1 181 ? 27.681 3.295 -37.728 1.00 98.31 181 GLU A N 1
ATOM 1272 C CA . GLU A 1 181 ? 28.407 3.393 -36.464 1.00 98.31 181 GLU A CA 1
ATOM 1273 C C . GLU A 1 181 ? 27.719 4.389 -35.522 1.00 98.31 181 GLU A C 1
ATOM 1275 O O . GLU A 1 181 ? 27.389 4.028 -34.389 1.00 98.31 181 GLU A O 1
ATOM 1280 N N . ILE A 1 182 ? 27.399 5.593 -36.007 1.00 98.50 182 ILE A N 1
ATOM 1281 C CA . ILE A 1 182 ? 26.688 6.626 -35.238 1.00 98.50 182 ILE A CA 1
ATOM 1282 C C . ILE A 1 182 ? 25.322 6.111 -34.766 1.00 98.50 182 ILE A C 1
ATOM 1284 O O . ILE A 1 182 ? 24.960 6.264 -33.596 1.00 98.50 182 ILE A O 1
ATOM 1288 N N . ALA A 1 183 ? 24.557 5.462 -35.648 1.00 97.94 183 ALA A N 1
ATOM 1289 C CA . ALA A 1 183 ? 23.264 4.885 -35.291 1.00 97.94 183 ALA A CA 1
ATOM 1290 C C . ALA A 1 183 ? 23.402 3.788 -34.222 1.00 97.94 183 ALA A C 1
ATOM 1292 O O . ALA A 1 183 ? 22.598 3.724 -33.291 1.00 97.94 183 ALA A O 1
ATOM 1293 N N . THR A 1 184 ? 24.437 2.952 -34.316 1.00 97.75 184 THR A N 1
ATOM 1294 C CA . THR A 1 184 ? 24.712 1.898 -33.331 1.00 97.75 184 THR A CA 1
ATOM 1295 C C . THR A 1 184 ? 25.086 2.490 -31.972 1.00 97.75 184 THR A C 1
ATOM 1297 O O . THR A 1 184 ? 24.566 2.043 -30.949 1.00 97.75 184 THR A O 1
ATOM 1300 N N . GLN A 1 185 ? 25.921 3.533 -31.943 1.00 98.50 185 GLN A N 1
ATOM 1301 C CA . GLN A 1 185 ? 26.254 4.263 -30.716 1.00 98.50 185 GLN A CA 1
ATOM 1302 C C . GLN A 1 185 ? 24.993 4.853 -30.067 1.00 98.50 185 GLN A C 1
ATOM 1304 O O . GLN A 1 185 ? 24.733 4.602 -28.891 1.00 98.50 185 GLN A O 1
ATOM 1309 N N . ARG A 1 186 ? 24.138 5.519 -30.856 1.00 98.56 186 ARG A N 1
ATOM 1310 C CA . ARG A 1 186 ? 22.852 6.070 -30.397 1.00 98.56 186 ARG A CA 1
ATOM 1311 C C . ARG A 1 186 ? 21.932 4.996 -29.805 1.00 98.56 186 ARG A C 1
ATOM 1313 O O . ARG A 1 186 ? 21.281 5.227 -28.787 1.00 98.56 186 ARG A O 1
ATOM 1320 N N . ILE A 1 187 ? 21.856 3.821 -30.434 1.00 98.19 187 ILE A N 1
ATOM 1321 C CA . ILE A 1 187 ? 21.060 2.691 -29.930 1.00 98.19 187 ILE A CA 1
ATOM 1322 C C . ILE A 1 187 ? 21.600 2.213 -28.580 1.00 98.19 187 ILE A C 1
ATOM 1324 O O . ILE A 1 187 ? 20.810 1.974 -27.667 1.00 98.19 187 ILE A O 1
ATOM 1328 N N . ASN A 1 188 ? 22.921 2.106 -28.431 1.00 98.19 188 ASN A N 1
ATOM 1329 C CA . ASN A 1 188 ? 23.542 1.683 -27.177 1.00 98.19 188 ASN A CA 1
ATOM 1330 C C . ASN A 1 188 ? 23.302 2.698 -26.048 1.00 98.19 188 ASN A C 1
ATOM 1332 O O . ASN A 1 188 ? 22.960 2.302 -24.935 1.00 98.19 188 ASN A O 1
ATOM 1336 N N . GLU A 1 189 ? 23.398 4.000 -26.330 1.00 98.44 189 GLU A N 1
ATOM 1337 C CA . GLU A 1 189 ? 23.076 5.064 -25.368 1.00 98.44 189 GLU A CA 1
ATOM 1338 C C . GLU A 1 189 ? 21.629 4.959 -24.867 1.00 98.44 189 GLU A C 1
ATOM 1340 O O . GLU A 1 189 ? 21.385 4.917 -23.657 1.00 98.44 189 GLU A O 1
ATOM 1345 N N . LEU A 1 190 ? 20.672 4.834 -25.792 1.00 98.19 190 LEU A N 1
ATOM 1346 C CA . LEU A 1 190 ? 19.256 4.676 -25.458 1.00 98.19 190 LEU A CA 1
ATOM 1347 C C . LEU A 1 190 ? 18.982 3.364 -24.713 1.00 98.19 190 LEU A C 1
ATOM 1349 O O . LEU A 1 190 ? 18.126 3.322 -23.829 1.00 98.19 190 LEU A O 1
ATOM 1353 N N . ALA A 1 191 ? 19.704 2.287 -25.031 1.00 98.19 191 ALA A N 1
ATOM 1354 C CA . ALA A 1 191 ? 19.596 1.024 -24.311 1.00 98.19 191 ALA A CA 1
ATOM 1355 C C . ALA A 1 191 ? 20.070 1.160 -22.854 1.00 98.19 191 ALA A C 1
ATOM 1357 O O . ALA A 1 191 ? 19.398 0.663 -21.948 1.00 98.19 191 ALA A O 1
ATOM 1358 N N . HIS A 1 192 ? 21.171 1.877 -22.609 1.00 98.69 192 HIS A N 1
ATOM 1359 C CA . HIS A 1 192 ? 21.653 2.165 -21.256 1.00 98.69 192 HIS A CA 1
ATOM 1360 C C . HIS A 1 192 ? 20.711 3.089 -20.476 1.00 98.69 192 HIS A C 1
ATOM 1362 O O . HIS A 1 192 ? 20.469 2.871 -19.289 1.00 98.69 192 HIS A O 1
ATOM 1368 N N . GLU A 1 193 ? 20.146 4.111 -21.117 1.00 98.69 193 GLU A N 1
ATOM 1369 C CA . GLU A 1 193 ? 19.124 4.963 -20.504 1.00 98.69 193 GLU A CA 1
ATOM 1370 C C . GLU A 1 193 ? 17.868 4.166 -20.138 1.00 98.69 193 GLU A C 1
ATOM 1372 O O . GLU A 1 193 ? 17.405 4.225 -18.998 1.00 98.69 193 GLU A O 1
ATOM 1377 N N . LYS A 1 194 ? 17.378 3.329 -21.058 1.00 98.25 194 LYS A N 1
ATOM 1378 C CA . LYS A 1 194 ? 16.249 2.433 -20.802 1.00 98.25 194 LYS A CA 1
ATOM 1379 C C . LYS A 1 194 ? 16.528 1.476 -19.644 1.00 98.25 194 LYS A C 1
ATOM 1381 O O . LYS A 1 194 ? 15.640 1.279 -18.822 1.00 98.25 194 LYS A O 1
ATOM 1386 N N . ALA A 1 195 ? 17.731 0.905 -19.557 1.00 98.44 195 ALA A N 1
ATOM 1387 C CA . ALA A 1 195 ? 18.111 0.033 -18.446 1.00 98.44 195 ALA A CA 1
ATOM 1388 C C . ALA A 1 195 ? 18.003 0.763 -17.095 1.00 98.44 195 ALA A C 1
ATOM 1390 O O . ALA A 1 195 ? 17.334 0.271 -16.191 1.00 98.44 195 ALA A O 1
ATOM 1391 N N . ARG A 1 196 ? 18.530 1.994 -16.999 1.00 98.62 196 ARG A N 1
ATOM 1392 C CA . ARG A 1 196 ? 18.409 2.824 -15.786 1.00 98.62 196 ARG A CA 1
ATOM 1393 C C . ARG A 1 196 ? 16.956 3.117 -15.413 1.00 98.62 196 ARG A C 1
ATOM 1395 O O . ARG A 1 196 ? 16.610 3.102 -14.235 1.00 98.62 196 ARG A O 1
ATOM 1402 N N . HIS A 1 197 ? 16.098 3.381 -16.398 1.00 98.44 197 HIS A N 1
ATOM 1403 C CA . HIS A 1 197 ? 14.675 3.598 -16.137 1.00 98.44 197 HIS A CA 1
ATOM 1404 C C . HIS A 1 197 ? 13.959 2.336 -15.659 1.00 98.44 197 HIS A C 1
ATOM 1406 O O . HIS A 1 197 ? 13.106 2.437 -14.783 1.00 98.44 197 HIS A O 1
ATOM 1412 N N . VAL A 1 198 ? 14.302 1.163 -16.194 1.00 98.44 198 VAL A N 1
ATOM 1413 C CA . VAL A 1 198 ? 13.747 -0.114 -15.722 1.00 98.44 198 VAL A CA 1
ATOM 1414 C C . VAL A 1 198 ? 14.125 -0.358 -14.261 1.00 98.44 198 VAL A C 1
ATOM 1416 O O . VAL A 1 198 ? 13.246 -0.681 -13.465 1.00 98.44 198 VAL A O 1
ATOM 1419 N N . ASP A 1 199 ? 15.383 -0.119 -13.889 1.00 98.44 199 ASP A N 1
ATOM 1420 C CA . ASP A 1 199 ? 15.839 -0.258 -12.500 1.00 98.44 199 ASP A CA 1
ATOM 1421 C C . ASP A 1 199 ? 15.123 0.731 -11.564 1.00 98.44 199 ASP A C 1
ATOM 1423 O O . ASP A 1 199 ? 14.695 0.368 -10.469 1.00 98.44 199 ASP A O 1
ATOM 1427 N N . TYR A 1 200 ? 14.929 1.976 -12.011 1.00 98.62 200 TYR A N 1
ATOM 1428 C CA . TYR A 1 200 ? 14.194 2.985 -11.247 1.00 98.62 200 TYR A CA 1
ATOM 1429 C C . TYR A 1 200 ? 12.715 2.624 -11.056 1.00 98.62 200 TYR A C 1
ATOM 1431 O O . TYR A 1 200 ? 12.176 2.784 -9.962 1.00 98.62 200 TYR A O 1
ATOM 1439 N N . ILE A 1 201 ? 12.053 2.114 -12.099 1.00 98.44 201 ILE A N 1
ATOM 1440 C CA . ILE A 1 201 ? 10.667 1.639 -12.003 1.00 98.44 201 ILE A CA 1
ATOM 1441 C C . ILE A 1 201 ? 10.579 0.483 -11.005 1.00 98.44 201 ILE A C 1
ATOM 1443 O O . ILE A 1 201 ? 9.695 0.498 -10.153 1.00 98.44 201 ILE A O 1
ATOM 1447 N N . ALA A 1 202 ? 11.518 -0.465 -11.052 1.00 98.56 202 ALA A N 1
ATOM 1448 C CA . ALA A 1 202 ? 11.555 -1.574 -10.107 1.00 98.56 202 ALA A CA 1
ATOM 1449 C C . ALA A 1 202 ? 11.692 -1.089 -8.649 1.00 98.56 202 ALA A C 1
ATOM 1451 O O . ALA A 1 202 ? 10.976 -1.582 -7.780 1.00 98.56 202 ALA A O 1
ATOM 1452 N N . ASP A 1 203 ? 12.539 -0.089 -8.370 1.00 98.62 203 ASP A N 1
ATOM 1453 C CA . ASP A 1 203 ? 12.649 0.518 -7.029 1.00 98.62 203 ASP A CA 1
ATOM 1454 C C . ASP A 1 203 ? 11.357 1.231 -6.588 1.00 98.62 203 ASP A C 1
ATOM 1456 O O . ASP A 1 203 ? 10.923 1.139 -5.438 1.00 98.62 203 ASP A O 1
ATOM 1460 N N . LEU A 1 204 ? 10.681 1.929 -7.502 1.00 98.25 204 LEU A N 1
ATOM 1461 C CA . LEU A 1 204 ? 9.387 2.535 -7.187 1.00 98.25 204 LEU A CA 1
ATOM 1462 C C . LEU A 1 204 ? 8.318 1.478 -6.879 1.00 98.25 204 LEU A C 1
ATOM 1464 O O . LEU A 1 204 ? 7.518 1.660 -5.956 1.00 98.25 204 LEU A O 1
ATOM 1468 N N . GLU A 1 205 ? 8.301 0.367 -7.613 1.00 98.38 205 GLU A N 1
ATOM 1469 C CA . GLU A 1 205 ? 7.384 -0.749 -7.375 1.00 98.38 205 GLU A CA 1
ATOM 1470 C C . GLU A 1 205 ? 7.627 -1.412 -6.012 1.00 98.38 205 GLU A C 1
ATOM 1472 O O . GLU A 1 205 ? 6.665 -1.654 -5.273 1.00 98.38 205 GLU A O 1
ATOM 1477 N N . THR A 1 206 ? 8.887 -1.647 -5.622 1.00 98.62 206 THR A N 1
ATOM 1478 C CA . THR A 1 206 ? 9.204 -2.212 -4.299 1.00 98.62 206 THR A CA 1
ATOM 1479 C C . THR A 1 206 ? 8.728 -1.285 -3.184 1.00 98.62 206 THR A C 1
ATOM 1481 O O . THR A 1 206 ? 7.973 -1.733 -2.314 1.00 98.62 206 THR A O 1
ATOM 1484 N N . ARG A 1 207 ? 9.044 0.013 -3.254 1.00 98.69 207 ARG A N 1
ATOM 1485 C CA . ARG A 1 207 ? 8.609 1.021 -2.270 1.00 98.69 207 ARG A CA 1
ATOM 1486 C C . ARG A 1 207 ? 7.089 1.134 -2.181 1.00 98.69 207 ARG A C 1
ATOM 1488 O O . ARG A 1 207 ? 6.540 1.214 -1.082 1.00 98.69 207 ARG A O 1
ATOM 1495 N N . THR A 1 208 ? 6.397 1.093 -3.319 1.00 98.31 208 THR A N 1
ATOM 1496 C CA . THR A 1 208 ? 4.925 1.103 -3.362 1.00 98.31 208 THR A CA 1
ATOM 1497 C C . THR A 1 208 ? 4.356 -0.141 -2.678 1.00 98.31 208 THR A C 1
ATOM 1499 O O . THR A 1 208 ? 3.415 -0.045 -1.887 1.00 98.31 208 THR A O 1
ATOM 1502 N N . SER A 1 209 ? 4.961 -1.311 -2.909 1.00 98.56 209 SER A N 1
ATOM 1503 C CA . SER A 1 209 ? 4.546 -2.564 -2.269 1.00 98.56 209 SER A CA 1
ATOM 1504 C C . SER A 1 209 ? 4.762 -2.557 -0.749 1.00 98.56 209 SER A C 1
ATOM 1506 O O . SER A 1 209 ? 3.942 -3.087 0.003 1.00 98.56 209 SER A O 1
ATOM 1508 N N . GLU A 1 210 ? 5.844 -1.942 -0.272 1.00 98.62 210 GLU A N 1
ATOM 1509 C CA . GLU A 1 210 ? 6.147 -1.816 1.154 1.00 98.62 210 GLU A CA 1
ATOM 1510 C C . GLU A 1 210 ? 5.179 -0.863 1.852 1.00 98.62 210 GLU A C 1
ATOM 1512 O O . GLU A 1 210 ? 4.662 -1.183 2.924 1.00 98.62 210 GLU A O 1
ATOM 1517 N N . GLN A 1 211 ? 4.878 0.274 1.220 1.00 98.50 211 GLN A N 1
ATOM 1518 C CA . GLN A 1 211 ? 3.881 1.217 1.719 1.00 98.50 211 GLN A CA 1
ATOM 1519 C C . GLN A 1 211 ? 2.487 0.587 1.782 1.00 98.50 211 GLN A C 1
ATOM 1521 O O . GLN A 1 211 ? 1.794 0.761 2.784 1.00 98.50 211 GLN A O 1
ATOM 1526 N N . ALA A 1 212 ? 2.098 -0.197 0.773 1.00 98.50 212 ALA A N 1
ATOM 1527 C CA . ALA A 1 212 ? 0.838 -0.936 0.793 1.00 98.50 212 ALA A CA 1
ATOM 1528 C C . ALA A 1 212 ? 0.768 -1.900 1.992 1.00 98.50 212 ALA A C 1
ATOM 1530 O O . ALA A 1 212 ? -0.174 -1.837 2.782 1.00 98.50 212 ALA A O 1
ATOM 1531 N N . LYS A 1 213 ? 1.820 -2.703 2.217 1.00 98.62 213 LYS A N 1
ATOM 1532 C CA . LYS A 1 213 ? 1.916 -3.596 3.388 1.00 98.62 213 LYS A CA 1
ATOM 1533 C C . LYS A 1 213 ? 1.854 -2.836 4.714 1.00 98.62 213 LYS A C 1
ATOM 1535 O O . LYS A 1 213 ? 1.308 -3.347 5.689 1.00 98.62 213 LYS A O 1
ATOM 1540 N N . PHE A 1 214 ? 2.444 -1.644 4.787 1.00 98.62 214 PHE A N 1
ATOM 1541 C CA . PHE A 1 214 ? 2.379 -0.810 5.985 1.00 98.62 214 PHE A CA 1
ATOM 1542 C C . PHE A 1 214 ? 0.955 -0.308 6.250 1.00 98.62 214 PHE A C 1
ATOM 1544 O O . PHE A 1 214 ? 0.481 -0.402 7.382 1.00 98.62 214 PHE A O 1
ATOM 1551 N N . ILE A 1 215 ? 0.261 0.172 5.215 1.00 98.50 215 ILE A N 1
ATOM 1552 C CA . ILE A 1 215 ? -1.135 0.615 5.314 1.00 98.50 215 ILE A CA 1
ATOM 1553 C C . ILE A 1 215 ? -2.033 -0.536 5.775 1.00 98.50 215 ILE A C 1
ATOM 1555 O O . ILE A 1 215 ? -2.873 -0.327 6.650 1.00 98.50 215 ILE A O 1
ATOM 1559 N N . ASP A 1 216 ? -1.833 -1.745 5.252 1.00 98.56 216 ASP A N 1
ATOM 1560 C CA . ASP A 1 216 ? -2.619 -2.913 5.658 1.00 98.56 216 ASP A CA 1
ATOM 1561 C C . ASP A 1 216 ? -2.392 -3.271 7.132 1.00 98.56 216 ASP A C 1
ATOM 1563 O O . ASP A 1 216 ? -3.357 -3.416 7.879 1.00 98.56 216 ASP A O 1
ATOM 1567 N N . LYS A 1 217 ? -1.138 -3.269 7.607 1.00 98.69 217 LYS A N 1
ATOM 1568 C CA . LYS A 1 217 ? -0.834 -3.460 9.039 1.00 98.69 217 LYS A CA 1
ATOM 1569 C C . LYS A 1 217 ? -1.505 -2.410 9.929 1.00 98.69 217 LYS A C 1
ATOM 1571 O O . LYS A 1 217 ? -2.007 -2.741 11.000 1.00 98.69 217 LYS A O 1
ATOM 1576 N N . GLN A 1 218 ? -1.508 -1.144 9.507 1.00 98.69 218 GLN A N 1
ATOM 1577 C CA . GLN A 1 218 ? -2.176 -0.069 10.248 1.00 98.69 218 GLN A CA 1
ATOM 1578 C C . GLN A 1 218 ? -3.697 -0.247 10.249 1.00 98.69 218 GLN A C 1
ATOM 1580 O O . GLN A 1 218 ? -4.340 -0.038 11.275 1.00 98.69 218 GLN A O 1
ATOM 1585 N N . ARG A 1 219 ? -4.281 -0.674 9.124 1.00 98.62 219 ARG A N 1
ATOM 1586 C CA . ARG A 1 219 ? -5.711 -0.982 9.028 1.00 98.62 219 ARG A CA 1
ATOM 1587 C C . ARG A 1 219 ? -6.095 -2.115 9.979 1.00 98.62 219 ARG A C 1
ATOM 1589 O O . ARG A 1 219 ? -7.098 -1.976 10.677 1.00 98.62 219 ARG A O 1
ATOM 1596 N N . ASP A 1 220 ? -5.300 -3.179 10.040 1.00 98.62 220 ASP A N 1
ATOM 1597 C CA . ASP A 1 220 ? -5.533 -4.306 10.948 1.00 98.62 220 ASP A CA 1
ATOM 1598 C C . ASP A 1 220 ? -5.447 -3.873 12.418 1.00 98.62 220 ASP A C 1
ATOM 1600 O O . ASP A 1 220 ? -6.310 -4.224 13.223 1.00 98.62 220 ASP A O 1
ATOM 1604 N N . LEU A 1 221 ? -4.463 -3.034 12.762 1.00 98.56 221 LEU A N 1
ATOM 1605 C CA . LEU A 1 221 ? -4.322 -2.470 14.106 1.00 98.56 221 LEU A CA 1
ATOM 1606 C C . LEU A 1 221 ? -5.531 -1.608 14.489 1.00 98.56 221 LEU A C 1
ATOM 1608 O O . LEU A 1 221 ? -6.090 -1.773 15.572 1.00 98.56 221 LEU A O 1
ATOM 1612 N N . ILE A 1 222 ? -5.972 -0.714 13.599 1.00 98.50 222 ILE A N 1
ATOM 1613 C CA . ILE A 1 222 ? -7.153 0.131 13.828 1.00 98.50 222 ILE A CA 1
ATOM 1614 C C . ILE A 1 222 ? -8.414 -0.726 13.977 1.00 98.50 222 ILE A C 1
ATOM 1616 O O . ILE A 1 222 ? -9.251 -0.441 14.835 1.00 98.50 222 ILE A O 1
ATOM 1620 N N . ALA A 1 223 ? -8.562 -1.778 13.167 1.00 98.50 223 ALA A N 1
ATOM 1621 C CA . ALA A 1 223 ? -9.682 -2.706 13.276 1.00 98.50 223 ALA A CA 1
ATOM 1622 C C . ALA A 1 223 ? -9.685 -3.433 14.631 1.00 98.50 223 ALA A C 1
ATOM 1624 O O . ALA A 1 223 ? -10.739 -3.522 15.262 1.00 98.50 223 ALA A O 1
ATOM 1625 N N . GLY A 1 224 ? -8.512 -3.869 15.103 1.00 98.44 224 GLY A N 1
ATOM 1626 C CA . GLY A 1 224 ? -8.330 -4.444 16.437 1.00 98.44 224 GLY A CA 1
ATOM 1627 C C . GLY A 1 224 ? -8.742 -3.475 17.546 1.00 98.44 224 GLY A C 1
ATOM 1628 O O . GLY A 1 224 ? -9.646 -3.778 18.319 1.00 98.44 224 GLY A O 1
ATOM 1629 N N . LEU A 1 225 ? -8.186 -2.260 17.551 1.00 98.56 225 LEU A N 1
ATOM 1630 C CA . LEU A 1 225 ? -8.525 -1.236 18.549 1.00 98.56 225 LEU A CA 1
ATOM 1631 C C . LEU A 1 225 ? -10.014 -0.869 18.545 1.00 98.56 225 LEU A C 1
ATOM 1633 O O . LEU A 1 225 ? -10.603 -0.635 19.599 1.00 98.56 225 LEU A O 1
ATOM 1637 N N . LYS A 1 226 ? -10.646 -0.823 17.368 1.00 98.50 226 LYS A N 1
ATOM 1638 C CA . LYS A 1 226 ? -12.086 -0.566 17.253 1.00 98.50 226 LYS A CA 1
ATOM 1639 C C . LYS A 1 226 ? -12.909 -1.696 17.874 1.00 98.50 226 LYS A C 1
ATOM 1641 O O . LYS A 1 226 ? -13.908 -1.415 18.535 1.00 98.50 226 LYS A O 1
ATOM 1646 N N . SER A 1 227 ? -12.500 -2.947 17.662 1.00 98.62 227 SER A N 1
ATOM 1647 C CA . SER A 1 227 ? -13.130 -4.112 18.286 1.00 98.62 227 SER A CA 1
ATOM 1648 C C . SER A 1 227 ? -13.004 -4.055 19.809 1.00 98.62 227 SER A C 1
ATOM 1650 O O . SER A 1 227 ? -13.997 -4.235 20.510 1.00 98.62 227 SER A O 1
ATOM 1652 N N . ASP A 1 228 ? -11.815 -3.731 20.318 1.00 98.62 228 ASP A N 1
ATOM 1653 C CA . ASP A 1 228 ? -11.561 -3.622 21.757 1.00 98.62 228 ASP A CA 1
ATOM 1654 C C . ASP A 1 228 ? -12.383 -2.496 22.398 1.00 98.62 228 ASP A C 1
ATOM 1656 O O . ASP A 1 228 ? -12.991 -2.692 23.452 1.00 98.62 228 ASP A O 1
ATOM 1660 N N . LEU A 1 229 ? -12.470 -1.333 21.742 1.00 98.56 229 LEU A N 1
ATOM 1661 C CA . LEU A 1 229 ? -13.305 -0.217 22.196 1.00 98.56 229 LEU A CA 1
ATOM 1662 C C . LEU A 1 229 ? -14.781 -0.627 22.240 1.00 98.56 229 LEU A C 1
ATOM 1664 O O . LEU A 1 229 ? -15.448 -0.375 23.242 1.00 98.56 229 LEU A O 1
ATOM 1668 N N . SER A 1 230 ? -15.280 -1.298 21.198 1.00 98.50 230 SER A N 1
ATOM 1669 C CA . SER A 1 230 ? -16.655 -1.809 21.177 1.00 98.50 230 SER A CA 1
ATOM 1670 C C . SER A 1 230 ? -16.914 -2.754 22.350 1.00 98.50 230 SER A C 1
ATOM 1672 O O . SER A 1 230 ? -17.862 -2.546 23.096 1.00 98.50 230 SER A O 1
ATOM 1674 N N . ALA A 1 231 ? -16.024 -3.722 22.582 1.00 98.62 231 ALA A N 1
ATOM 1675 C CA . ALA A 1 231 ? -16.166 -4.681 23.674 1.00 98.62 231 ALA A CA 1
ATOM 1676 C C . ALA A 1 231 ? -16.112 -4.021 25.063 1.00 98.62 231 ALA A C 1
ATOM 1678 O O . ALA A 1 231 ? -16.790 -4.461 25.991 1.00 98.62 231 ALA A O 1
ATOM 1679 N N . MET A 1 232 ? -15.300 -2.972 25.241 1.00 98.50 232 MET A N 1
ATOM 1680 C CA . MET A 1 232 ? -15.303 -2.189 26.481 1.00 98.50 232 MET A CA 1
ATOM 1681 C C . MET A 1 232 ? -16.592 -1.388 26.655 1.00 98.50 232 MET A C 1
ATOM 1683 O O . MET A 1 232 ? -17.080 -1.279 27.777 1.00 98.50 232 MET A O 1
ATOM 1687 N N . ASN A 1 233 ? -17.140 -0.835 25.572 1.00 98.56 233 ASN A N 1
ATOM 1688 C CA . ASN A 1 233 ? -18.403 -0.108 25.610 1.00 98.56 233 ASN A CA 1
ATOM 1689 C C . ASN A 1 233 ? -19.554 -1.038 26.014 1.00 98.56 233 ASN A C 1
ATOM 1691 O O . ASN A 1 233 ? -20.280 -0.717 26.947 1.00 98.56 233 ASN A O 1
ATOM 1695 N N . ASP A 1 234 ? -19.638 -2.228 25.417 1.00 98.56 234 ASP A N 1
ATOM 1696 C CA . ASP A 1 234 ? -20.657 -3.224 25.771 1.00 98.56 234 ASP A CA 1
ATOM 1697 C C . ASP A 1 234 ? -20.598 -3.569 27.272 1.00 98.56 234 ASP A C 1
ATOM 1699 O O . ASP A 1 234 ? -21.603 -3.488 27.975 1.00 98.56 234 ASP A O 1
ATOM 1703 N N . LYS A 1 235 ? -19.393 -3.812 27.811 1.00 98.69 235 LYS A N 1
ATOM 1704 C CA . LYS A 1 235 ? -19.191 -4.039 29.256 1.00 98.69 235 LYS A CA 1
ATOM 1705 C C . LYS A 1 235 ? -19.596 -2.844 30.117 1.00 98.69 235 LYS A C 1
ATOM 1707 O O . LYS A 1 235 ? -20.093 -3.024 31.226 1.00 98.69 235 LYS A O 1
ATOM 1712 N N . PHE A 1 236 ? -19.338 -1.627 29.646 1.00 98.69 236 PHE A N 1
ATOM 1713 C CA . PHE A 1 236 ? -19.719 -0.414 30.359 1.00 98.69 236 PHE A CA 1
ATOM 1714 C C . PHE A 1 236 ? -21.241 -0.257 30.399 1.00 98.69 236 PHE A C 1
ATOM 1716 O O . PHE A 1 236 ? -21.793 0.050 31.452 1.00 98.69 236 PHE A O 1
ATOM 1723 N N . VAL A 1 237 ? -21.926 -0.523 29.286 1.00 98.75 237 VAL A N 1
ATOM 1724 C CA . VAL A 1 237 ? -23.392 -0.529 29.221 1.00 98.75 237 VAL A CA 1
ATOM 1725 C C . VAL A 1 237 ? -23.971 -1.582 30.169 1.00 98.75 237 VAL A C 1
ATOM 1727 O O . VAL A 1 237 ? -24.873 -1.262 30.942 1.00 98.75 237 VAL A O 1
ATOM 1730 N N . ASP A 1 238 ? -23.413 -2.794 30.194 1.00 98.62 238 ASP A N 1
ATOM 1731 C CA . ASP A 1 238 ? -23.818 -3.844 31.139 1.00 98.62 238 ASP A CA 1
ATOM 1732 C C . ASP A 1 238 ? -23.63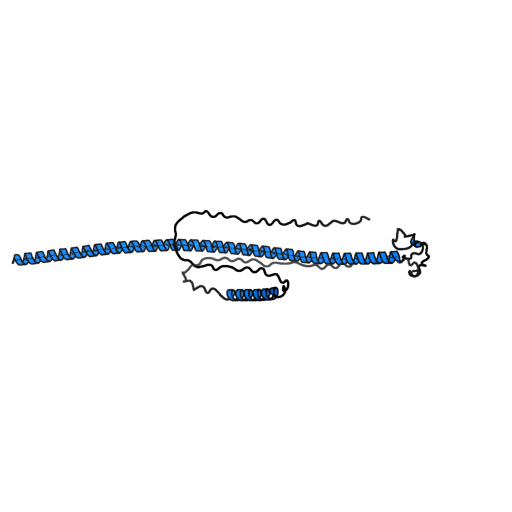0 -3.404 32.598 1.00 98.62 238 ASP A C 1
ATOM 1734 O O . ASP A 1 238 ? -24.505 -3.598 33.447 1.00 98.62 238 ASP A O 1
ATOM 1738 N N . GLN A 1 239 ? -22.506 -2.753 32.907 1.00 98.56 239 GLN A N 1
ATOM 1739 C CA . GLN A 1 239 ? -22.260 -2.216 34.241 1.00 98.56 239 GLN A CA 1
ATOM 1740 C C . GLN A 1 239 ? -23.274 -1.124 34.609 1.00 98.56 239 GLN A C 1
ATOM 1742 O O . GLN A 1 239 ? -23.796 -1.121 35.721 1.00 98.56 239 GLN A O 1
ATOM 1747 N N . VAL A 1 240 ? -23.598 -0.216 33.688 1.00 98.44 240 VAL A N 1
ATOM 1748 C CA . VAL A 1 240 ? -24.621 0.811 33.922 1.00 98.44 240 VAL A CA 1
ATOM 1749 C C . VAL A 1 240 ? -25.979 0.162 34.199 1.00 98.44 240 VAL A C 1
ATOM 1751 O O . VAL A 1 240 ? -26.611 0.499 35.200 1.00 98.44 240 VAL A O 1
ATOM 1754 N N . ASN A 1 241 ? -26.390 -0.819 33.393 1.00 98.56 241 ASN A N 1
ATOM 1755 C CA . ASN A 1 241 ? -27.657 -1.529 33.580 1.00 98.56 241 ASN A CA 1
ATOM 1756 C C . ASN A 1 241 ? -27.720 -2.231 34.942 1.00 98.56 241 ASN A C 1
ATOM 1758 O O . ASN A 1 241 ? -28.660 -2.015 35.702 1.00 98.56 241 ASN A O 1
ATOM 1762 N N . THR A 1 242 ? -26.680 -2.984 35.305 1.00 98.56 242 THR A N 1
ATOM 1763 C CA . THR A 1 242 ? -26.619 -3.666 36.610 1.00 98.56 242 THR A CA 1
ATOM 1764 C C . THR A 1 242 ? -26.625 -2.682 37.781 1.00 98.56 242 THR A C 1
ATOM 1766 O O . THR A 1 242 ? -27.305 -2.914 38.779 1.00 98.56 242 THR A O 1
ATOM 1769 N N . THR A 1 243 ? -25.928 -1.545 37.678 1.00 98.44 243 THR A N 1
ATOM 1770 C CA . THR A 1 243 ? -25.975 -0.517 38.733 1.00 98.44 243 THR A CA 1
ATOM 1771 C C . THR A 1 243 ? -27.352 0.133 38.864 1.00 98.44 243 THR A C 1
ATOM 1773 O O . THR A 1 243 ? -27.779 0.402 39.986 1.00 98.44 243 THR A O 1
ATOM 1776 N N . ALA A 1 244 ? -28.069 0.338 37.756 1.00 98.50 244 ALA A N 1
ATOM 1777 C CA . ALA A 1 244 ? -29.434 0.856 37.769 1.00 98.50 244 ALA A CA 1
ATOM 1778 C C . ALA A 1 244 ? -30.417 -0.147 38.397 1.00 98.50 244 ALA A C 1
ATOM 1780 O O . ALA A 1 244 ? -31.241 0.239 39.225 1.00 98.50 244 ALA A O 1
ATOM 1781 N N . GLU A 1 245 ? -30.290 -1.436 38.071 1.00 98.31 245 GLU A N 1
ATOM 1782 C CA . GLU A 1 245 ? -31.079 -2.512 38.683 1.00 98.31 245 GLU A CA 1
ATOM 1783 C C . GLU A 1 245 ? -30.851 -2.591 40.197 1.00 98.31 245 GLU A C 1
ATOM 1785 O O . GLU A 1 245 ? -31.810 -2.638 40.972 1.00 98.31 245 GLU A O 1
ATOM 1790 N N . ILE A 1 246 ? -29.587 -2.541 40.634 1.00 98.38 246 ILE A N 1
ATOM 1791 C CA . ILE A 1 246 ? -29.236 -2.533 42.057 1.00 98.38 246 ILE A CA 1
ATOM 1792 C C . ILE A 1 246 ? -29.828 -1.300 42.742 1.00 98.38 246 ILE A C 1
ATOM 1794 O O . ILE A 1 246 ? -30.438 -1.440 43.800 1.00 98.38 246 ILE A O 1
ATOM 1798 N N . ALA A 1 247 ? -29.692 -0.110 42.150 1.00 98.50 247 ALA A N 1
ATOM 1799 C CA . ALA A 1 247 ? -30.232 1.124 42.716 1.00 98.50 247 ALA A CA 1
ATOM 1800 C C . ALA A 1 247 ? -31.757 1.060 42.890 1.00 98.50 247 ALA A C 1
ATOM 1802 O O . ALA A 1 247 ? -32.253 1.371 43.969 1.00 98.50 247 ALA A O 1
ATOM 1803 N N . HIS A 1 248 ? -32.483 0.573 41.881 1.00 98.56 248 HIS A N 1
ATOM 1804 C CA . HIS A 1 248 ? -33.931 0.386 41.966 1.00 98.56 248 HIS A CA 1
ATOM 1805 C C . HIS A 1 248 ? -34.319 -0.658 43.025 1.00 98.56 248 HIS A C 1
ATOM 1807 O O . HIS A 1 248 ? -35.233 -0.441 43.815 1.00 98.56 248 HIS A O 1
ATOM 1813 N N . SER A 1 249 ? -33.614 -1.796 43.082 1.00 98.38 249 SER A N 1
ATOM 1814 C CA . SER A 1 249 ? -33.866 -2.819 44.109 1.00 98.38 249 SER A CA 1
ATOM 1815 C C . SER A 1 249 ? -33.624 -2.288 45.522 1.00 98.38 249 SER A C 1
ATOM 1817 O O . SER A 1 249 ? -34.364 -2.608 46.448 1.00 98.38 249 SER A O 1
ATOM 1819 N N . ARG A 1 250 ? -32.609 -1.434 45.675 1.00 98.56 250 ARG A N 1
ATOM 1820 C CA . ARG A 1 250 ? -32.284 -0.778 46.932 1.00 98.56 250 ARG A CA 1
ATOM 1821 C C . ARG A 1 250 ? -33.384 0.198 47.334 1.00 98.56 250 ARG A C 1
ATOM 1823 O O . ARG A 1 250 ? -33.820 0.130 48.473 1.00 98.56 250 ARG A O 1
ATOM 1830 N N . GLU A 1 251 ? -33.838 1.052 46.419 1.00 98.44 251 GLU A N 1
ATOM 1831 C CA . GLU A 1 251 ? -34.932 2.000 46.667 1.00 98.44 251 GLU A CA 1
ATOM 1832 C C . GLU A 1 251 ? -36.218 1.274 47.090 1.00 98.44 251 GLU A C 1
ATOM 1834 O O . GLU A 1 251 ? -36.874 1.684 48.044 1.00 98.44 251 GLU A O 1
ATOM 1839 N N . LEU A 1 252 ? -36.533 0.140 46.454 1.00 98.44 252 LEU A N 1
ATOM 1840 C CA . LEU A 1 252 ? -37.675 -0.695 46.829 1.00 98.44 252 LEU A CA 1
ATOM 1841 C C . LEU A 1 252 ? -37.556 -1.224 48.268 1.00 98.44 252 LEU A C 1
ATOM 1843 O O . LEU A 1 252 ? -38.503 -1.122 49.045 1.00 98.44 252 LEU A O 1
ATOM 1847 N N . VAL A 1 253 ? -36.391 -1.767 48.635 1.00 98.62 253 VAL A N 1
ATOM 1848 C CA . VAL A 1 253 ? -36.145 -2.280 49.993 1.00 98.62 253 VAL A CA 1
ATOM 1849 C C . VAL A 1 253 ? -36.154 -1.149 51.024 1.00 98.62 253 VAL A C 1
ATOM 1851 O O . VAL A 1 253 ? -36.695 -1.325 52.113 1.00 98.62 253 VAL A O 1
ATOM 1854 N N . GLU A 1 254 ? -35.578 0.011 50.703 1.00 98.25 254 GLU A N 1
ATOM 1855 C CA . GLU A 1 254 ? -35.606 1.192 51.573 1.00 98.25 254 GLU A CA 1
ATOM 1856 C C . GLU A 1 254 ? -37.051 1.648 51.827 1.00 98.25 254 GLU A C 1
ATOM 1858 O O . GLU A 1 254 ? -37.421 1.835 52.985 1.00 98.25 254 GLU A O 1
ATOM 1863 N N . ALA A 1 255 ? -37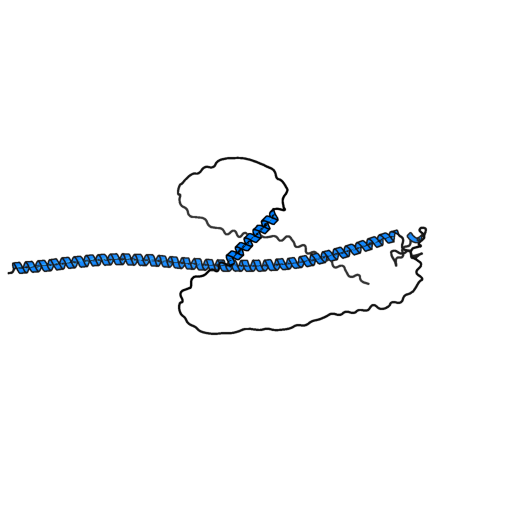.899 1.695 50.795 1.00 98.25 255 ALA A N 1
ATOM 1864 C CA . ALA A 1 255 ? -39.319 2.015 50.940 1.00 98.25 255 ALA A CA 1
ATOM 1865 C C . ALA A 1 255 ? -40.079 0.993 51.812 1.00 98.25 255 ALA A C 1
ATOM 1867 O O . ALA A 1 255 ? -40.850 1.377 52.692 1.00 98.25 255 ALA A O 1
ATOM 1868 N N . GLU A 1 256 ? -39.840 -0.313 51.632 1.00 98.25 256 GLU A N 1
ATOM 1869 C CA . GLU A 1 256 ? -40.449 -1.354 52.477 1.00 98.25 256 GLU A CA 1
ATOM 1870 C C . GLU A 1 256 ? -40.020 -1.238 53.950 1.00 98.25 256 GLU A C 1
ATOM 1872 O O . GLU A 1 256 ? -40.832 -1.435 54.863 1.00 98.25 256 GLU A O 1
ATOM 1877 N N . LEU A 1 257 ? -38.749 -0.905 54.201 1.00 98.25 257 LEU A N 1
ATOM 1878 C CA . LEU A 1 257 ? -38.231 -0.680 55.549 1.00 98.25 257 LEU A CA 1
ATOM 1879 C C . LEU A 1 257 ? -38.826 0.582 56.181 1.00 98.25 257 LEU A C 1
ATOM 1881 O O . LEU A 1 257 ? -39.208 0.548 57.352 1.00 98.25 257 LEU A O 1
ATOM 1885 N N . GLU A 1 258 ? -38.954 1.674 55.430 1.00 97.88 258 GLU A N 1
ATOM 1886 C CA . GLU A 1 258 ? -39.627 2.892 55.890 1.00 97.88 258 GLU A CA 1
ATOM 1887 C C . GLU A 1 258 ? -41.086 2.603 56.281 1.00 97.88 258 GLU A C 1
ATOM 1889 O O . GLU A 1 258 ? -41.495 2.917 57.402 1.00 97.88 258 GLU A O 1
ATOM 1894 N N . ASP A 1 259 ? -41.835 1.879 55.448 1.00 98.06 259 ASP A N 1
ATOM 1895 C CA . ASP A 1 259 ? -43.212 1.462 55.740 1.00 98.06 259 ASP A CA 1
ATOM 1896 C C . ASP A 1 259 ? -43.319 0.595 57.006 1.00 98.06 259 ASP A C 1
ATOM 1898 O O . ASP A 1 259 ? -44.220 0.778 57.837 1.00 98.06 259 ASP A O 1
ATOM 1902 N N . LEU A 1 260 ? -42.416 -0.377 57.173 1.00 97.81 260 LEU A N 1
ATOM 1903 C CA . LEU A 1 260 ? -42.366 -1.239 58.359 1.00 97.81 260 LEU A CA 1
ATOM 1904 C C . LEU A 1 260 ? -42.040 -0.438 59.618 1.00 97.81 260 LEU A C 1
ATOM 1906 O O . LEU A 1 260 ? -42.699 -0.614 60.646 1.00 97.81 260 LEU A O 1
ATOM 1910 N N . THR A 1 261 ? -41.056 0.460 59.547 1.00 97.19 261 THR A N 1
ATOM 1911 C CA . THR A 1 261 ? -40.698 1.311 60.687 1.00 97.19 261 THR A CA 1
ATOM 1912 C C . THR A 1 261 ? -41.857 2.221 61.075 1.00 97.19 261 THR A C 1
ATOM 1914 O O . THR A 1 261 ? -42.191 2.302 62.258 1.00 97.19 261 THR A O 1
ATOM 1917 N N . GLN A 1 262 ? -42.549 2.823 60.103 1.00 98.00 262 GLN A N 1
ATOM 1918 C CA . GLN A 1 262 ? -43.731 3.639 60.362 1.00 98.00 262 GLN A CA 1
ATOM 1919 C C . GLN A 1 262 ? -44.835 2.825 61.052 1.00 98.00 262 GLN A C 1
ATOM 1921 O O . GLN A 1 262 ? -45.374 3.272 62.068 1.00 98.00 262 GLN A O 1
ATOM 1926 N N . LYS A 1 263 ? -45.132 1.610 60.568 1.00 98.00 263 LYS A N 1
ATOM 1927 C CA . LYS A 1 263 ? -46.116 0.706 61.190 1.00 98.00 263 LYS A CA 1
ATOM 1928 C C . LYS A 1 263 ? -45.746 0.367 62.633 1.00 98.00 263 LYS A C 1
ATOM 1930 O O . LYS A 1 263 ? -46.580 0.553 63.519 1.00 98.00 263 LYS A O 1
ATOM 1935 N N . LEU A 1 264 ? -44.500 -0.028 62.894 1.00 97.50 264 LEU A N 1
ATOM 1936 C CA . LEU A 1 264 ? -44.026 -0.353 64.244 1.00 97.50 264 LEU A CA 1
ATOM 1937 C C . LEU A 1 264 ? -44.133 0.842 65.199 1.00 97.50 264 LEU A C 1
ATOM 1939 O O . LEU A 1 264 ? -44.572 0.682 66.337 1.00 97.50 264 LEU A O 1
ATOM 1943 N N . PHE A 1 265 ? -43.795 2.052 64.742 1.00 98.06 265 PHE A N 1
ATOM 1944 C CA . PHE A 1 265 ? -43.965 3.257 65.555 1.00 98.06 265 PHE A CA 1
ATOM 1945 C C . PHE A 1 265 ? -45.436 3.556 65.844 1.00 98.06 265 PHE A C 1
ATOM 1947 O O . PHE A 1 265 ? -45.779 3.917 66.972 1.00 98.06 265 PHE A O 1
ATOM 1954 N N . THR A 1 266 ? -46.323 3.401 64.857 1.00 97.12 266 THR A N 1
ATOM 1955 C CA . THR A 1 266 ? -47.762 3.587 65.086 1.00 97.12 266 THR A CA 1
ATOM 1956 C C . THR A 1 266 ? -48.317 2.559 66.071 1.00 97.12 266 THR A C 1
ATOM 1958 O O . THR A 1 266 ? -49.012 2.946 67.009 1.00 97.12 266 THR A O 1
ATOM 1961 N N . GLU A 1 267 ? -47.950 1.284 65.936 1.00 97.44 267 GLU A N 1
ATOM 1962 C CA . GLU A 1 267 ? -48.383 0.206 66.827 1.00 97.44 267 GLU A CA 1
ATOM 1963 C C . GLU A 1 267 ? -47.876 0.423 68.259 1.00 97.44 267 GLU A C 1
ATOM 1965 O O . GLU A 1 267 ? -48.671 0.438 69.203 1.00 97.44 267 GLU A O 1
ATOM 1970 N N . ALA A 1 268 ? -46.586 0.721 68.433 1.00 97.38 268 ALA A N 1
ATOM 1971 C CA . ALA A 1 268 ? -46.013 1.032 69.740 1.00 97.38 268 ALA A CA 1
ATOM 1972 C C . ALA A 1 268 ? -46.726 2.219 70.413 1.00 97.38 268 ALA A C 1
ATOM 1974 O O . ALA A 1 268 ? -47.073 2.157 71.595 1.00 97.38 268 ALA A O 1
ATOM 1975 N N . ASN A 1 269 ? -47.027 3.280 69.655 1.00 96.69 269 ASN A N 1
ATOM 1976 C CA . ASN A 1 269 ? -47.793 4.418 70.164 1.00 96.69 269 ASN A CA 1
ATOM 1977 C C . ASN A 1 269 ? -49.218 4.021 70.578 1.00 96.69 269 ASN A C 1
ATOM 1979 O O . ASN A 1 269 ? -49.699 4.479 71.619 1.00 96.69 269 ASN A O 1
ATOM 1983 N N . THR A 1 270 ? -49.895 3.157 69.812 1.00 97.31 270 THR A N 1
ATOM 1984 C CA . THR A 1 270 ? -51.227 2.656 70.190 1.00 97.31 270 THR A CA 1
ATOM 1985 C C . THR A 1 270 ? -51.194 1.821 71.468 1.00 97.31 270 THR A C 1
ATOM 1987 O O . THR A 1 270 ? -52.054 2.013 72.330 1.00 97.31 270 THR A O 1
ATOM 1990 N N . MET A 1 271 ? -50.173 0.975 71.652 1.00 95.69 271 MET A N 1
ATOM 1991 C CA . MET A 1 271 ? -49.990 0.191 72.876 1.00 95.69 271 MET A CA 1
ATOM 1992 C C . MET A 1 271 ? -49.781 1.095 74.095 1.00 95.69 271 MET A C 1
ATOM 1994 O O . MET A 1 271 ? -50.500 0.957 75.084 1.00 95.69 271 MET A O 1
ATOM 1998 N N . VAL A 1 272 ? -48.883 2.083 74.010 1.00 96.62 272 VAL A N 1
ATOM 1999 C CA . VAL A 1 272 ? -48.636 3.039 75.107 1.00 96.62 272 VAL A CA 1
ATOM 2000 C C . VAL A 1 272 ? -49.892 3.845 75.441 1.00 96.62 272 VAL A C 1
ATOM 2002 O O . VAL A 1 272 ? -50.196 4.081 76.612 1.00 96.62 272 VAL A O 1
ATOM 2005 N N . ALA A 1 273 ? -50.650 4.271 74.429 1.00 96.00 273 ALA A N 1
ATOM 2006 C CA . ALA A 1 273 ? -51.912 4.971 74.644 1.00 96.00 273 ALA A CA 1
ATOM 2007 C C . ALA A 1 273 ? -52.957 4.078 75.334 1.00 96.00 273 ALA A C 1
ATOM 2009 O O . ALA A 1 273 ? -53.671 4.554 76.218 1.00 96.00 273 ALA A O 1
ATOM 2010 N N . SER A 1 274 ? -53.033 2.795 74.962 1.00 94.69 274 SER A N 1
ATOM 2011 C CA . SER A 1 274 ? -53.933 1.829 75.601 1.00 94.69 274 SER A CA 1
ATOM 2012 C C . SER A 1 274 ? -53.573 1.589 77.069 1.00 94.69 274 SER A C 1
ATOM 2014 O O . SER A 1 274 ? -54.456 1.618 77.922 1.00 94.69 274 SER A O 1
ATOM 2016 N N . GLU A 1 275 ? -52.280 1.473 77.384 1.00 93.31 275 GLU A N 1
ATOM 2017 C CA . GLU A 1 275 ? -51.807 1.286 78.755 1.00 93.31 275 GLU A CA 1
ATOM 2018 C C . GLU A 1 275 ? -52.082 2.526 79.615 1.00 93.31 275 GLU A C 1
ATOM 2020 O O . GLU A 1 275 ? -52.558 2.408 80.742 1.00 93.31 275 GLU A O 1
ATOM 2025 N N . LYS A 1 276 ? -51.855 3.733 79.076 1.00 94.00 276 LYS A N 1
ATOM 2026 C CA . LYS A 1 276 ? -52.174 4.988 79.775 1.00 94.00 276 LYS A CA 1
ATOM 2027 C C . LYS A 1 276 ? -53.660 5.108 80.111 1.00 94.00 276 LYS A C 1
ATOM 2029 O O . LYS A 1 276 ? -53.981 5.548 81.210 1.00 94.00 276 LYS A O 1
ATOM 2034 N N . ARG A 1 277 ? -54.553 4.719 79.193 1.00 92.38 277 ARG A N 1
ATOM 2035 C CA . ARG A 1 277 ? -56.004 4.706 79.454 1.00 92.38 277 ARG A CA 1
ATOM 2036 C C . ARG A 1 277 ? -56.368 3.684 80.524 1.00 92.38 277 ARG A C 1
ATOM 2038 O O . ARG A 1 277 ? -57.018 4.047 81.491 1.00 92.38 277 ARG A O 1
ATOM 2045 N N . ALA A 1 278 ? -55.871 2.454 80.401 1.00 91.38 278 ALA A N 1
ATOM 2046 C CA . ALA A 1 278 ? -56.144 1.399 81.373 1.00 91.38 278 ALA A CA 1
ATOM 2047 C C . ALA A 1 278 ? -55.665 1.757 82.791 1.00 91.38 278 ALA A C 1
ATOM 2049 O O . ALA A 1 278 ? -56.335 1.422 83.761 1.00 91.38 278 ALA A O 1
ATOM 2050 N N . ARG A 1 279 ? -54.526 2.454 82.922 1.00 89.69 279 ARG A N 1
ATOM 2051 C CA . ARG A 1 279 ? -54.051 2.966 84.218 1.00 89.69 279 ARG A CA 1
ATOM 2052 C C . ARG A 1 279 ? -54.970 4.042 84.791 1.00 89.69 279 ARG A C 1
ATOM 2054 O O . ARG A 1 279 ? -55.234 4.007 85.982 1.00 89.69 279 ARG A O 1
ATOM 2061 N N . PHE A 1 280 ? -55.451 4.963 83.957 1.00 89.62 280 PHE A N 1
ATOM 2062 C CA . PHE A 1 280 ? -56.373 6.016 84.385 1.00 89.62 280 PHE A CA 1
ATOM 2063 C C . PHE A 1 280 ? -57.729 5.457 84.838 1.00 89.62 280 PHE A C 1
ATOM 2065 O O . PHE A 1 280 ? -58.287 5.949 85.806 1.00 89.62 280 PHE A O 1
ATOM 2072 N N . ASP A 1 281 ? -58.238 4.416 84.173 1.00 83.38 281 ASP A N 1
ATOM 2073 C CA . ASP A 1 281 ? -59.509 3.771 84.536 1.00 83.38 281 ASP A CA 1
ATOM 2074 C C . ASP A 1 281 ? -59.417 2.912 85.819 1.00 83.38 281 ASP A C 1
ATOM 2076 O O . ASP A 1 281 ? -60.445 2.511 86.367 1.00 83.38 281 ASP A O 1
ATOM 2080 N N . ALA A 1 282 ? -58.202 2.577 86.270 1.00 79.38 282 ALA A N 1
ATOM 2081 C CA . ALA A 1 282 ? -57.949 1.739 87.444 1.00 79.38 282 ALA A CA 1
ATOM 2082 C C . ALA A 1 282 ? -57.646 2.531 88.733 1.00 79.38 282 ALA A C 1
ATOM 2084 O O . ALA A 1 282 ? -57.619 1.923 89.807 1.00 79.38 282 ALA A O 1
ATOM 2085 N N . GLU A 1 283 ? -57.401 3.842 88.632 1.00 60.06 283 GLU A N 1
ATOM 2086 C CA . GLU A 1 283 ? -57.287 4.785 89.762 1.00 60.06 283 GLU A CA 1
ATOM 2087 C C . GLU A 1 283 ? -58.653 5.375 90.145 1.00 60.06 283 GLU A C 1
ATOM 2089 O O . GLU A 1 283 ? -58.885 5.534 91.367 1.00 60.06 283 GLU A O 1
#

Radius of gyration: 51.37 Å; chains: 1; bounding box: 119×44×162 Å

InterPro domains:
  IPR009449 GDP/GTP exchange factor Sec2, N-terminal [PF06428] (186-279)

Organism: NCBI:txid2663907

Sequence (283 aa):
MATPGFVPYAVYSAGPYKVTNMHSDKAVPAASASPPVDRVGSANPPGSSAIVAEPAASSATTTLELDNLYDKLSSVSLALRNMDPALPPSIATVAPEAARESLSPPADSGTSSPKSDSDAGAEAAGECQLPARDADECDPACACQRVLLKASPGSCGLCGGRPEILAVMNDERLRALDDLEIATQRINELAHEKARHVDYIADLETRTSEQAKFIDKQRDLIAGLKSDLSAMNDKFVDQVNTTAEIAHSRELVEAELEDLTQKLFTEANTMVASEKRARFDAE